Protein AF-A0A4R9I7Q3-F1 (afdb_monomer)

Mean predicted aligned error: 9.01 Å

Nearest PDB structures (foldseek):
  2rio-assembly1_B  TM=2.727E-01  e=1.816E+00  Saccharomyces cerevisiae
  1osd-assembly2_B  TM=4.216E-01  e=7.900E+00  Cupriavidus metallidurans
  7up7-assembly1_A  TM=3.747E-01  e=6.623E+00  Homo sapiens
  7up8-assembly1_A  TM=2.961E-01  e=4.388E+00  Homo sapiens
  3kn5-assembly2_B  TM=2.759E-01  e=5.888E+00  Homo sapiens

Secondary structure (DSSP, 8-state):
-EEE--SS-SSGGG-EEEE--TTTSHHHHHHHHTTPPP--EEEEHHHHHTT-GGGHHHHHHH-TTSPBSEEEEEEEEETTEEEEEEEGGGGGGBTTGGGGGGGSTTHHHHBPSPEE-TTSSEEEE-BPTTPPP-SEE-TT--EEEEPPEEETTEEE---HHHHHHHHHHHHHHHHHH-HHHHHHHHHH--SSHHHHHHHHHHHHHHHHHHHHHHHHHTS-----SS-TTEEE-TT---HHHHHHHHHHHHHHTT-

Sequence (255 aa):
MKLLKPERLNYIGDIIVKILNSETGAINIYTKLFECQNMAGDWSLIDFLKSIPELYEIFLECYKEKQSNLIPITITKKRDDIFETFPIEALARVQYSDQFPKNIINFQKSYLSPQQSMDKKRIILRPKLNSIDIGVYSYTGQKYLQVAYSKNNSLHQMPLPILFLSSLYALGFLTRYNPEIWSNFNRTDSTGEKLVFENFTDLCQRLIPNYALNKIHSTNHQFTNSRQGIRDFQHSLRELDVKELIKEYLEENRE

Foldseek 3Di:
DDWDDPPDPPDPQQIKDADADCPPGPLNVVCVLVVFDGPHGIDTLLNLLLQAPLCPVVNCVLCVPAAHQKFWWFWEDAQVFIKIKGFLVNLVRHPPSVCQCVQFPCSVQFWDDWDADPVNGMIITGGDVVGDDAFDADLLRTTIGGGFDQDPNDTGDDDNLSSLVSSVVSVVCCVPVVVVVVVVCVVDPPSSVVVSVVSSVVVCVPVNVQVVVCSVVVHRDRPDDDRDRYHYCHPVQDPVNVVVVVVVVVVVVPD

Organism: NCBI:txid2484964

Radius of gyration: 22.27 Å; Cα contacts (8 Å, |Δi|>4): 374; chains: 1; bounding box: 80×41×50 Å

Solvent-accessible surface area (backbone atoms only — not comparable to full-atom values): 14586 Å² total; per-residue (Å²): 115,46,82,44,79,60,100,71,73,92,46,82,44,64,35,27,44,30,36,77,47,68,75,79,30,71,69,37,48,50,25,59,76,67,77,33,70,84,70,60,43,81,39,36,41,45,66,32,52,38,62,38,65,89,40,47,67,61,46,52,68,45,38,67,91,57,62,31,28,53,37,65,37,41,37,37,36,42,78,91,47,65,36,35,32,31,55,50,70,48,37,81,40,28,73,61,47,96,49,43,66,79,39,22,83,63,35,76,68,20,31,48,84,75,38,71,41,95,86,65,54,30,39,38,38,39,63,39,90,92,37,66,89,78,63,50,66,29,87,57,51,35,38,24,42,53,49,35,47,81,51,97,95,40,78,43,65,80,52,68,70,56,32,54,51,51,40,50,49,52,51,52,46,37,54,71,76,36,44,71,60,46,54,48,44,77,74,65,69,82,61,54,58,67,60,52,49,52,54,49,55,58,47,46,73,59,50,51,60,49,54,53,49,21,63,76,68,75,41,86,82,73,93,62,95,64,70,47,44,63,49,78,42,61,77,64,70,48,76,64,56,50,50,50,52,53,47,53,53,56,60,70,72,68,121

InterPro domains:
  IPR026988 YaaC-like protein [PF14175] (29-216)

Structure (mmCIF, N/CA/C/O backbone):
data_AF-A0A4R9I7Q3-F1
#
_entry.id   AF-A0A4R9I7Q3-F1
#
loop_
_atom_site.group_PDB
_atom_site.id
_atom_site.type_symbol
_atom_site.label_atom_id
_atom_site.label_alt_id
_atom_site.label_comp_id
_atom_site.label_asym_id
_atom_site.label_entity_id
_atom_site.label_seq_id
_atom_site.pdbx_PDB_ins_code
_atom_site.Cartn_x
_atom_site.Cartn_y
_atom_site.Cartn_z
_atom_site.occupancy
_atom_site.B_iso_or_equiv
_atom_site.auth_seq_id
_atom_site.auth_comp_id
_atom_site.auth_asym_id
_atom_site.auth_atom_id
_atom_site.pdbx_PDB_model_num
ATOM 1 N N . MET A 1 1 ? 18.348 8.495 -10.471 1.00 62.88 1 MET A N 1
ATOM 2 C CA . MET A 1 1 ? 17.907 7.107 -10.215 1.00 62.88 1 MET A CA 1
ATOM 3 C C . MET A 1 1 ? 18.508 6.219 -11.297 1.00 62.88 1 MET A C 1
ATOM 5 O O . MET A 1 1 ? 18.773 6.741 -12.374 1.00 62.88 1 MET A O 1
ATOM 9 N N . LYS A 1 2 ? 18.778 4.940 -11.029 1.00 69.44 2 LYS A N 1
ATOM 10 C CA . LYS A 1 2 ? 19.203 3.959 -12.048 1.00 69.44 2 LYS A CA 1
ATOM 11 C C . LYS A 1 2 ? 18.254 2.764 -12.007 1.00 69.44 2 LYS A C 1
ATOM 13 O O . LYS A 1 2 ? 17.861 2.382 -10.909 1.00 69.44 2 LYS A O 1
ATOM 18 N N . LEU A 1 3 ? 17.899 2.199 -13.161 1.00 68.25 3 LEU A N 1
ATOM 19 C CA . LEU A 1 3 ? 17.223 0.904 -13.206 1.00 68.25 3 LEU A CA 1
ATOM 20 C C . LEU A 1 3 ? 18.255 -0.211 -13.344 1.00 68.25 3 LEU A C 1
ATOM 22 O O . LEU A 1 3 ? 19.160 -0.106 -14.171 1.00 68.25 3 LEU A O 1
ATOM 26 N N . LEU A 1 4 ? 18.124 -1.253 -12.530 1.00 72.56 4 LEU A N 1
ATOM 27 C CA . LEU A 1 4 ? 18.915 -2.472 -12.640 1.00 72.56 4 LEU A CA 1
ATOM 28 C C . LEU A 1 4 ? 17.975 -3.632 -12.960 1.00 72.56 4 LEU A C 1
ATOM 30 O O . LEU A 1 4 ? 16.909 -3.778 -12.356 1.00 72.56 4 LEU A O 1
ATOM 34 N N . LYS A 1 5 ? 18.381 -4.446 -13.931 1.00 69.44 5 LYS A N 1
ATOM 35 C CA . LYS A 1 5 ? 17.669 -5.658 -14.315 1.00 69.44 5 LYS A CA 1
ATOM 36 C C . LYS A 1 5 ? 18.226 -6.836 -13.501 1.00 69.44 5 LYS A C 1
ATOM 38 O O . LYS A 1 5 ? 19.436 -7.050 -13.566 1.00 69.44 5 LYS A O 1
ATOM 43 N N . PRO A 1 6 ? 17.401 -7.602 -12.767 1.00 65.75 6 PRO A N 1
ATOM 44 C CA . PRO A 1 6 ? 17.840 -8.872 -12.192 1.00 65.75 6 PRO A CA 1
ATOM 45 C C . PRO A 1 6 ? 18.164 -9.910 -13.285 1.00 65.75 6 PRO A C 1
ATOM 47 O O . PRO A 1 6 ? 17.646 -9.840 -14.401 1.00 65.75 6 PRO A O 1
ATOM 50 N N . GLU A 1 7 ? 19.013 -10.891 -12.963 1.00 54.53 7 GLU A N 1
ATOM 51 C CA . GLU A 1 7 ? 19.471 -11.931 -13.906 1.00 54.53 7 GLU A CA 1
ATOM 52 C C . GLU A 1 7 ? 18.325 -12.790 -14.469 1.00 54.53 7 GLU A C 1
ATOM 54 O O . GLU A 1 7 ? 18.384 -13.241 -15.613 1.00 54.53 7 GLU A O 1
ATOM 59 N N . ARG A 1 8 ? 17.246 -12.967 -13.695 1.00 61.56 8 ARG A N 1
ATOM 60 C CA . ARG A 1 8 ? 15.975 -13.555 -14.135 1.00 61.56 8 ARG A CA 1
ATOM 61 C C . ARG A 1 8 ? 14.834 -12.620 -13.770 1.00 61.56 8 ARG A C 1
ATOM 63 O O . ARG A 1 8 ? 14.771 -12.128 -12.648 1.00 61.56 8 ARG A O 1
ATOM 70 N N . LEU A 1 9 ? 13.950 -12.383 -14.731 1.00 72.81 9 LEU A N 1
ATOM 71 C CA . LEU A 1 9 ? 12.855 -11.431 -14.612 1.00 72.81 9 LEU A CA 1
ATOM 72 C C . LEU A 1 9 ? 11.546 -12.196 -14.805 1.00 72.81 9 LEU A C 1
ATOM 74 O O . LEU A 1 9 ? 11.140 -12.442 -15.936 1.00 72.81 9 LEU A O 1
ATOM 78 N N . ASN A 1 10 ? 10.954 -12.640 -13.695 1.00 79.25 10 ASN A N 1
ATOM 79 C CA . ASN A 1 10 ? 9.666 -13.340 -13.717 1.00 79.25 10 ASN A CA 1
ATOM 80 C C . ASN A 1 10 ? 8.515 -12.341 -13.866 1.00 79.25 10 ASN A C 1
ATOM 82 O O . ASN A 1 10 ? 7.552 -12.621 -14.568 1.00 79.25 10 ASN A O 1
ATOM 86 N N . TYR A 1 11 ? 8.663 -11.173 -13.239 1.00 88.56 11 TYR A N 1
ATOM 87 C CA . TYR A 1 11 ? 7.735 -10.058 -13.321 1.00 88.56 11 TYR A CA 1
ATOM 88 C C . TYR A 1 11 ? 8.473 -8.798 -13.774 1.00 88.56 11 TYR A C 1
ATOM 90 O O . TYR A 1 11 ? 9.595 -8.539 -13.326 1.00 88.56 11 TYR A O 1
ATOM 98 N N . ILE A 1 12 ? 7.854 -7.975 -14.621 1.00 90.44 12 ILE A N 1
ATOM 99 C CA . ILE A 1 12 ? 8.426 -6.673 -14.993 1.00 90.44 12 ILE A CA 1
ATOM 100 C C . ILE A 1 12 ? 8.526 -5.743 -13.779 1.00 90.44 12 ILE A C 1
ATOM 102 O O . ILE A 1 12 ? 9.455 -4.941 -13.671 1.00 90.44 12 ILE A O 1
ATOM 106 N N . GLY A 1 13 ? 7.637 -5.924 -12.804 1.00 90.31 13 GLY A N 1
ATOM 107 C CA . GLY A 1 13 ? 7.660 -5.242 -11.523 1.00 90.31 13 GLY A CA 1
ATOM 108 C C . GLY A 1 13 ? 8.872 -5.562 -10.631 1.00 90.31 13 GLY A C 1
ATOM 109 O O . GLY A 1 13 ? 9.147 -4.797 -9.705 1.00 90.31 13 GLY A O 1
ATOM 110 N N . ASP A 1 14 ? 9.641 -6.625 -10.910 1.00 90.94 14 ASP A N 1
ATOM 111 C CA . ASP A 1 14 ? 10.880 -6.949 -10.176 1.00 90.94 14 ASP A CA 1
ATOM 112 C C . ASP A 1 14 ? 12.067 -6.042 -10.575 1.00 90.94 14 ASP A C 1
ATOM 114 O O . ASP A 1 14 ? 13.158 -6.149 -10.010 1.00 90.94 14 ASP A O 1
ATOM 118 N N . ILE A 1 15 ? 11.889 -5.130 -11.539 1.00 90.81 15 ILE A N 1
ATOM 119 C CA . ILE A 1 15 ? 12.920 -4.155 -11.908 1.00 90.81 15 ILE A CA 1
ATOM 120 C C . ILE A 1 15 ? 13.321 -3.305 -10.699 1.00 90.81 15 ILE A C 1
ATOM 122 O O . ILE A 1 15 ? 12.480 -2.725 -10.009 1.00 90.81 15 ILE A O 1
ATOM 126 N N . ILE A 1 16 ? 14.634 -3.177 -10.498 1.00 90.06 16 ILE A N 1
ATOM 127 C CA . ILE A 1 16 ? 15.206 -2.461 -9.365 1.00 90.06 16 ILE A CA 1
ATOM 128 C C . ILE A 1 16 ? 15.377 -0.984 -9.709 1.00 90.06 16 ILE A C 1
ATOM 130 O O . ILE A 1 16 ? 16.126 -0.603 -10.599 1.00 90.06 16 ILE A O 1
ATOM 134 N N . VAL A 1 17 ? 14.722 -0.150 -8.927 1.00 87.06 17 VAL A N 1
ATOM 135 C CA . VAL A 1 17 ? 14.783 1.297 -8.822 1.00 87.06 17 VAL A CA 1
ATOM 136 C C . VAL A 1 17 ? 15.832 1.699 -7.781 1.00 87.06 17 VAL A C 1
ATOM 138 O O . VAL A 1 17 ? 15.596 1.672 -6.575 1.00 87.06 17 VAL A O 1
ATOM 141 N N . LYS A 1 18 ? 17.007 2.131 -8.246 1.00 87.56 18 LYS A N 1
ATOM 142 C CA . LYS A 1 18 ? 18.096 2.604 -7.384 1.00 87.56 18 LYS A CA 1
ATOM 143 C C . LYS A 1 18 ? 18.048 4.113 -7.166 1.00 87.56 18 LYS A C 1
ATOM 145 O O . LYS A 1 18 ? 18.339 4.903 -8.078 1.00 87.56 18 LYS A O 1
ATOM 150 N N . ILE A 1 19 ? 17.730 4.525 -5.942 1.00 83.81 19 ILE A N 1
ATOM 151 C CA . ILE A 1 19 ? 17.683 5.925 -5.503 1.00 83.81 19 ILE A CA 1
ATOM 152 C C . ILE A 1 19 ? 19.059 6.303 -4.933 1.00 83.81 19 ILE A C 1
ATOM 154 O O . ILE A 1 19 ? 19.432 5.874 -3.847 1.00 83.81 19 ILE A O 1
ATOM 158 N N . LEU A 1 20 ? 19.835 7.077 -5.703 1.00 78.31 20 LEU A N 1
ATOM 159 C CA . LEU A 1 20 ? 21.269 7.301 -5.455 1.00 78.31 20 LEU A CA 1
ATOM 160 C C . LEU A 1 20 ? 21.593 8.461 -4.504 1.00 78.31 20 LEU A C 1
ATOM 162 O O . LEU A 1 20 ? 22.501 8.332 -3.695 1.00 78.31 20 LEU A O 1
ATOM 166 N N . ASN A 1 21 ? 20.915 9.603 -4.639 1.00 73.75 21 ASN A N 1
ATOM 167 C CA . ASN A 1 21 ? 21.263 10.820 -3.903 1.00 73.75 21 ASN A CA 1
ATOM 168 C C . ASN A 1 21 ? 20.147 11.178 -2.921 1.00 73.75 21 ASN A C 1
ATOM 170 O O . ASN A 1 21 ? 19.064 11.573 -3.355 1.00 73.75 21 ASN A O 1
ATOM 174 N N . SER A 1 22 ? 20.435 11.051 -1.624 1.00 70.81 22 SER A N 1
ATOM 175 C CA . SER A 1 22 ? 19.550 11.341 -0.487 1.00 70.81 22 SER A CA 1
ATOM 176 C C . SER A 1 22 ? 19.137 12.807 -0.342 1.00 70.81 22 SER A C 1
ATOM 178 O O . SER A 1 22 ? 18.157 13.100 0.337 1.00 70.81 22 SER A O 1
ATOM 180 N N . GLU A 1 23 ? 19.859 13.732 -0.968 1.00 68.56 23 GLU A N 1
ATOM 181 C CA . GLU A 1 23 ? 19.701 15.168 -0.741 1.00 68.56 23 GLU A CA 1
ATOM 182 C C . GLU A 1 23 ? 19.046 15.895 -1.912 1.00 68.56 23 GLU A C 1
ATOM 184 O O . GLU A 1 23 ? 18.141 16.701 -1.678 1.00 68.56 23 GLU A O 1
ATOM 189 N N . THR A 1 24 ? 19.475 15.590 -3.144 1.00 71.94 24 THR A N 1
ATOM 190 C CA . THR A 1 24 ? 19.090 16.318 -4.370 1.00 71.94 24 THR A CA 1
ATOM 191 C C . THR A 1 24 ? 18.365 15.459 -5.407 1.00 71.94 24 THR A C 1
ATOM 193 O O . THR A 1 24 ? 17.917 15.967 -6.433 1.00 71.94 24 THR A O 1
ATOM 196 N N . GLY A 1 25 ? 18.225 14.149 -5.175 1.00 73.88 25 GLY A N 1
ATOM 197 C CA . GLY A 1 25 ? 17.461 13.286 -6.075 1.00 73.88 25 GLY A CA 1
ATOM 198 C C . GLY A 1 25 ? 15.985 13.694 -6.115 1.00 73.88 25 GLY A C 1
ATOM 199 O O . GLY A 1 25 ? 15.395 13.918 -5.065 1.00 73.88 25 GLY A O 1
ATOM 200 N N . ALA A 1 26 ? 15.372 13.727 -7.305 1.00 75.25 26 ALA A N 1
ATOM 201 C CA . ALA A 1 26 ? 13.982 14.172 -7.487 1.00 75.25 26 ALA A CA 1
ATOM 202 C C . ALA A 1 26 ? 12.990 13.496 -6.520 1.00 75.25 26 ALA A C 1
ATOM 204 O O . ALA A 1 26 ? 12.214 14.182 -5.865 1.00 75.25 26 ALA A O 1
ATOM 205 N N . ILE A 1 27 ? 13.070 12.169 -6.349 1.00 80.88 27 ILE A N 1
ATOM 206 C CA . ILE A 1 27 ? 12.224 11.437 -5.389 1.00 80.88 27 ILE A CA 1
ATOM 207 C C . ILE A 1 27 ? 12.462 11.928 -3.954 1.00 80.88 27 ILE A C 1
ATOM 209 O O . ILE A 1 27 ? 11.502 12.151 -3.229 1.00 80.88 27 ILE A O 1
ATOM 213 N N . ASN A 1 28 ? 13.712 12.181 -3.559 1.00 80.38 28 ASN A N 1
ATOM 214 C CA . ASN A 1 28 ? 14.038 12.640 -2.206 1.00 80.38 28 ASN A CA 1
ATOM 215 C C . ASN A 1 28 ? 13.653 14.108 -1.942 1.00 80.38 28 ASN A C 1
ATOM 217 O O . ASN A 1 28 ? 13.435 14.498 -0.797 1.00 80.38 28 ASN A O 1
ATOM 221 N N . ILE A 1 29 ? 13.513 14.931 -2.986 1.00 82.12 29 ILE A N 1
ATOM 222 C CA . ILE A 1 29 ? 12.881 16.252 -2.856 1.00 82.12 29 ILE A CA 1
ATOM 223 C C . ILE A 1 29 ? 11.410 16.071 -2.461 1.00 82.12 29 ILE A C 1
ATOM 225 O O . ILE A 1 29 ? 10.937 16.711 -1.522 1.00 82.12 29 ILE A O 1
ATOM 229 N N . TYR A 1 30 ? 10.703 15.145 -3.117 1.00 82.88 30 TYR A N 1
ATOM 230 C CA . TYR A 1 30 ? 9.321 14.837 -2.759 1.00 82.88 30 TYR A CA 1
ATOM 231 C C . TYR A 1 30 ? 9.206 14.168 -1.387 1.00 82.88 30 TYR A C 1
ATOM 233 O O . TYR A 1 30 ? 8.280 14.501 -0.652 1.00 82.88 30 TYR A O 1
ATOM 241 N N . THR A 1 31 ? 10.136 13.292 -0.982 1.00 83.56 31 THR A N 1
ATOM 242 C CA . THR A 1 31 ? 10.078 12.702 0.368 1.00 83.56 31 THR A CA 1
ATOM 243 C C . THR A 1 31 ? 10.138 13.781 1.443 1.00 83.56 31 THR A C 1
ATOM 245 O O . THR A 1 31 ? 9.359 13.717 2.385 1.00 83.56 31 THR A O 1
ATOM 248 N N . LYS A 1 32 ? 10.968 14.822 1.274 1.00 83.25 32 LYS A N 1
ATOM 249 C CA . LYS A 1 32 ? 10.997 15.980 2.185 1.00 83.25 32 LYS A CA 1
ATOM 250 C C . LYS A 1 32 ? 9.661 16.733 2.203 1.00 83.25 32 LYS A C 1
ATOM 252 O O . LYS A 1 32 ? 9.158 17.040 3.277 1.00 83.25 32 LYS A O 1
ATOM 257 N N . LEU A 1 33 ? 9.062 16.988 1.036 1.00 83.31 33 LEU A N 1
ATOM 258 C CA . LEU A 1 33 ? 7.774 17.692 0.915 1.00 83.31 33 LEU A CA 1
ATOM 259 C C . LEU A 1 33 ? 6.612 16.955 1.609 1.00 83.31 33 LEU A C 1
ATOM 261 O O . LEU A 1 33 ? 5.700 17.587 2.152 1.00 83.31 33 LEU A O 1
ATOM 265 N N . PHE A 1 34 ? 6.640 15.624 1.568 1.00 82.19 34 PHE A N 1
ATOM 266 C CA . PHE A 1 34 ? 5.628 14.749 2.159 1.00 82.19 34 PHE A CA 1
ATOM 267 C C . PHE A 1 34 ? 6.048 14.159 3.513 1.00 82.19 34 PHE A C 1
ATOM 269 O O . PHE A 1 34 ? 5.443 13.183 3.947 1.00 82.19 34 PHE A O 1
ATOM 276 N N . GLU A 1 35 ? 7.067 14.731 4.169 1.00 81.81 35 GLU A N 1
ATOM 277 C CA . GLU A 1 35 ? 7.537 14.327 5.509 1.00 81.81 35 GLU A CA 1
ATOM 278 C C . GLU A 1 35 ? 7.857 12.822 5.621 1.00 81.81 35 GLU A C 1
ATOM 280 O O . GLU A 1 35 ? 7.727 12.185 6.666 1.00 81.81 35 GLU A O 1
ATOM 285 N N . CYS A 1 36 ? 8.301 12.238 4.511 1.00 81.56 36 CYS A N 1
ATOM 286 C CA . CYS A 1 36 ? 8.716 10.853 4.406 1.00 81.56 36 CYS A CA 1
ATOM 287 C C . CYS A 1 36 ? 10.204 10.717 4.740 1.00 81.56 36 CYS A C 1
ATOM 289 O O . CYS A 1 36 ? 11.034 11.554 4.375 1.00 81.56 36 CYS A O 1
ATOM 291 N N . GLN A 1 37 ? 10.553 9.603 5.383 1.00 82.06 37 GLN A N 1
ATOM 292 C CA . GLN A 1 37 ? 11.944 9.224 5.610 1.00 82.06 37 GLN A CA 1
ATOM 293 C C . GLN A 1 37 ? 12.706 9.093 4.280 1.00 82.06 37 GLN A C 1
ATOM 295 O O . GLN A 1 37 ? 12.123 8.841 3.224 1.00 82.06 37 GLN A O 1
ATOM 300 N N . ASN A 1 38 ? 14.029 9.244 4.345 1.00 81.06 38 ASN A N 1
ATOM 301 C CA . ASN A 1 38 ? 14.919 9.084 3.198 1.00 81.06 38 ASN A CA 1
ATOM 302 C C . ASN A 1 38 ? 14.775 7.682 2.581 1.00 81.06 38 ASN A C 1
ATOM 304 O O . ASN A 1 38 ? 14.861 6.675 3.282 1.00 81.06 38 ASN A O 1
ATOM 308 N N . MET A 1 39 ? 14.591 7.635 1.261 1.00 82.00 39 MET A N 1
ATOM 309 C CA . MET A 1 39 ? 14.385 6.405 0.497 1.00 82.00 39 MET A CA 1
ATOM 310 C C . MET A 1 39 ? 15.616 5.978 -0.307 1.00 82.00 39 MET A C 1
ATOM 312 O O . MET A 1 39 ? 15.496 5.186 -1.238 1.00 82.00 39 MET A O 1
ATOM 316 N N . ALA A 1 40 ? 16.810 6.481 0.003 1.00 83.94 40 ALA A N 1
ATOM 317 C CA . ALA A 1 40 ? 18.033 6.045 -0.665 1.00 83.94 40 ALA A CA 1
ATOM 318 C C . ALA A 1 40 ? 18.210 4.511 -0.624 1.00 83.94 40 ALA A C 1
ATOM 320 O O . ALA A 1 40 ? 17.896 3.846 0.365 1.00 83.94 40 ALA A O 1
ATOM 321 N N . GLY A 1 41 ? 18.722 3.951 -1.722 1.00 86.06 41 GLY A N 1
ATOM 322 C CA . GLY A 1 41 ? 18.943 2.515 -1.895 1.00 86.06 41 GLY A CA 1
ATOM 323 C C . GLY A 1 41 ? 18.078 1.880 -2.983 1.00 86.06 41 GLY A C 1
ATOM 324 O O . GLY A 1 41 ? 17.502 2.567 -3.829 1.00 86.06 41 GLY A O 1
ATOM 325 N N . ASP A 1 42 ? 18.020 0.550 -2.951 1.00 89.31 42 ASP A N 1
ATOM 326 C CA . ASP A 1 42 ? 17.486 -0.271 -4.041 1.00 89.31 42 ASP A CA 1
ATOM 327 C C . ASP A 1 42 ? 16.053 -0.715 -3.722 1.00 89.31 42 ASP A C 1
ATOM 329 O O . ASP A 1 42 ? 15.823 -1.367 -2.706 1.00 89.31 42 ASP A O 1
ATOM 333 N N . TRP A 1 43 ? 15.085 -0.319 -4.537 1.00 90.00 43 TRP A N 1
ATOM 334 C CA . TRP A 1 43 ? 13.664 -0.667 -4.401 1.00 90.00 43 TRP A CA 1
ATOM 335 C C . TRP A 1 43 ? 13.201 -1.396 -5.651 1.00 90.00 43 TRP A C 1
ATOM 337 O O . TRP A 1 43 ? 13.785 -1.176 -6.697 1.00 90.00 43 TRP A O 1
ATOM 347 N N . SER A 1 44 ? 12.165 -2.220 -5.596 1.00 92.38 44 SER A N 1
ATOM 348 C CA . SER A 1 44 ? 11.512 -2.727 -6.811 1.00 92.38 44 SER A CA 1
ATOM 349 C C . SER A 1 44 ? 10.281 -1.892 -7.174 1.00 92.38 44 SER A C 1
ATOM 351 O O . SER A 1 44 ? 9.745 -1.167 -6.336 1.00 92.38 44 SER A O 1
ATOM 353 N N . LEU A 1 45 ? 9.796 -1.995 -8.414 1.00 93.69 45 LEU A N 1
ATOM 354 C CA . LEU A 1 45 ? 8.498 -1.412 -8.771 1.00 93.69 45 LEU A CA 1
ATOM 355 C C . LEU A 1 45 ? 7.360 -2.082 -7.975 1.00 93.69 45 LEU A C 1
ATOM 357 O O . LEU A 1 45 ? 6.478 -1.390 -7.470 1.00 93.69 45 LEU A O 1
ATOM 361 N N . ILE A 1 46 ? 7.433 -3.401 -7.762 1.00 94.31 46 ILE A N 1
ATOM 362 C CA . ILE A 1 46 ? 6.519 -4.138 -6.873 1.00 94.31 46 ILE A CA 1
ATOM 363 C C . ILE A 1 46 ? 6.514 -3.552 -5.464 1.00 94.31 46 ILE A C 1
ATOM 365 O O . ILE A 1 46 ? 5.445 -3.461 -4.858 1.00 94.31 46 ILE A O 1
ATOM 369 N N . ASP A 1 47 ? 7.670 -3.123 -4.944 1.00 93.25 47 ASP A N 1
ATOM 370 C CA . ASP A 1 47 ? 7.716 -2.523 -3.615 1.00 93.25 47 ASP A CA 1
ATOM 371 C C . ASP A 1 47 ? 6.813 -1.305 -3.516 1.00 93.25 47 ASP A C 1
ATOM 373 O O . ASP A 1 47 ? 6.188 -1.124 -2.480 1.00 93.25 47 ASP A O 1
ATOM 377 N N . PHE A 1 48 ? 6.683 -0.506 -4.571 1.00 94.25 48 PHE A N 1
ATOM 378 C CA . PHE A 1 48 ? 5.791 0.645 -4.553 1.00 94.25 48 PHE A CA 1
ATOM 379 C C . PHE A 1 48 ? 4.324 0.243 -4.740 1.00 94.25 48 PHE A C 1
ATOM 381 O O . PHE A 1 48 ? 3.458 0.697 -3.992 1.00 94.25 48 PHE A O 1
ATOM 388 N N . LEU A 1 49 ? 4.039 -0.652 -5.687 1.00 95.75 49 LEU A N 1
ATOM 389 C CA . LEU A 1 49 ? 2.667 -1.030 -6.041 1.00 95.75 49 LEU A CA 1
ATOM 390 C C . LEU A 1 49 ? 1.949 -1.791 -4.921 1.00 95.75 49 LEU A C 1
ATOM 392 O O . LEU A 1 49 ? 0.764 -1.559 -4.690 1.00 95.75 49 LEU A O 1
ATOM 396 N N . LYS A 1 50 ? 2.667 -2.630 -4.161 1.00 94.81 50 LYS A N 1
ATOM 397 C CA . LYS A 1 50 ? 2.092 -3.464 -3.086 1.00 94.81 50 LYS A CA 1
ATOM 398 C C . LYS A 1 50 ? 1.527 -2.686 -1.888 1.00 94.81 50 LYS A C 1
ATOM 400 O O . LYS A 1 50 ? 0.940 -3.295 -0.992 1.00 94.81 50 LYS A O 1
ATOM 405 N N . SER A 1 51 ? 1.738 -1.368 -1.860 1.00 95.06 51 SER A N 1
ATOM 406 C CA . SER A 1 51 ? 1.272 -0.435 -0.827 1.00 95.06 51 SER A CA 1
ATOM 407 C C . SER A 1 51 ? 0.199 0.546 -1.314 1.00 95.06 51 SER A C 1
ATOM 409 O O . SER A 1 51 ? -0.171 1.446 -0.561 1.00 95.06 51 SER A O 1
ATOM 411 N N . ILE A 1 52 ? -0.298 0.412 -2.548 1.00 96.06 52 ILE A N 1
ATOM 412 C CA . ILE A 1 52 ? -1.337 1.292 -3.099 1.00 96.06 52 ILE A CA 1
ATOM 413 C C . ILE A 1 52 ? -2.719 0.648 -2.882 1.00 96.06 52 ILE A C 1
ATOM 415 O O . ILE A 1 52 ? -2.978 -0.408 -3.461 1.00 96.06 52 ILE A O 1
ATOM 419 N N . PRO A 1 53 ? -3.616 1.255 -2.075 1.00 94.88 53 PRO A N 1
ATOM 420 C CA . PRO A 1 53 ? -4.942 0.709 -1.768 1.00 94.88 53 PRO A CA 1
ATOM 421 C C . PRO A 1 53 ? -5.766 0.341 -2.996 1.00 94.88 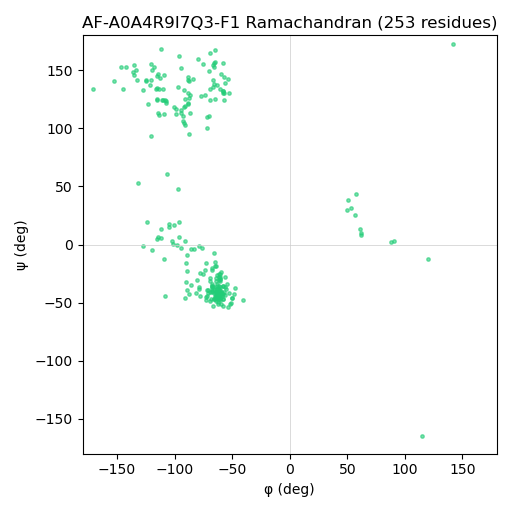53 PRO A C 1
ATOM 423 O O . PRO A 1 53 ? -6.387 -0.715 -3.043 1.00 94.88 53 PRO A O 1
ATOM 426 N N . GLU A 1 54 ? -5.737 1.193 -4.012 1.00 94.06 54 GLU A N 1
ATOM 427 C CA . GLU A 1 54 ? -6.509 1.027 -5.237 1.00 94.06 54 GLU A CA 1
ATOM 428 C C . GLU A 1 54 ? -6.057 -0.158 -6.088 1.00 94.06 54 GLU A C 1
ATOM 430 O O . GLU A 1 54 ? -6.825 -0.648 -6.911 1.00 94.06 54 GLU A O 1
ATOM 435 N N . LEU A 1 55 ? -4.828 -0.631 -5.882 1.00 95.50 55 LEU A N 1
ATOM 436 C CA . LEU A 1 55 ? -4.293 -1.798 -6.569 1.00 95.50 55 LEU A CA 1
ATOM 437 C C . LEU A 1 55 ? -4.404 -3.072 -5.734 1.00 95.50 55 LEU A C 1
ATOM 439 O O . LEU A 1 55 ? -3.983 -4.116 -6.208 1.00 95.50 55 LEU A O 1
ATOM 443 N N . TYR A 1 56 ? -4.941 -3.019 -4.512 1.00 94.56 56 TYR A N 1
ATOM 444 C CA . TYR A 1 56 ? -4.851 -4.126 -3.558 1.00 94.56 56 TYR A CA 1
ATOM 445 C C . TYR A 1 56 ? -5.344 -5.470 -4.121 1.00 94.56 56 TYR A C 1
ATOM 447 O O . TYR A 1 56 ? -4.594 -6.444 -4.113 1.00 94.56 56 TYR A O 1
ATOM 455 N N . GLU A 1 57 ? -6.572 -5.515 -4.644 1.00 92.44 57 GLU A N 1
ATOM 456 C CA . GLU A 1 57 ? -7.173 -6.758 -5.148 1.00 92.44 57 GLU A CA 1
ATOM 457 C C . GLU A 1 57 ? -6.426 -7.275 -6.385 1.00 92.44 57 GLU A C 1
ATOM 459 O O . GLU A 1 57 ? -5.926 -8.400 -6.391 1.00 92.44 57 GLU A O 1
ATOM 464 N N . ILE A 1 58 ? -6.245 -6.419 -7.397 1.00 94.19 58 ILE A N 1
ATOM 465 C CA . ILE A 1 58 ? -5.561 -6.804 -8.638 1.00 94.19 58 ILE A CA 1
ATOM 466 C C . ILE A 1 58 ? -4.096 -7.195 -8.396 1.00 94.19 58 ILE A C 1
ATOM 468 O O . ILE A 1 58 ? -3.573 -8.107 -9.035 1.00 94.19 58 ILE A O 1
ATOM 472 N N . PHE A 1 59 ? -3.430 -6.555 -7.434 1.00 94.81 59 PHE A N 1
ATOM 473 C CA . PHE A 1 59 ? -2.077 -6.912 -7.029 1.00 94.81 59 PHE A CA 1
ATOM 474 C C . PHE A 1 59 ? -2.036 -8.336 -6.468 1.00 94.81 59 PHE A C 1
ATOM 476 O O . PHE A 1 59 ? -1.163 -9.112 -6.849 1.00 94.81 59 PHE A O 1
ATOM 483 N N . LEU A 1 60 ? -2.972 -8.709 -5.591 1.00 92.94 60 LEU A N 1
ATOM 484 C CA . LEU A 1 60 ? -3.014 -10.052 -5.003 1.00 92.94 60 LEU A CA 1
ATOM 485 C C . LEU A 1 60 ? -3.398 -11.144 -6.008 1.00 92.94 60 LEU A C 1
ATOM 487 O O . LEU A 1 60 ? -2.989 -12.299 -5.837 1.00 92.94 60 LEU A O 1
ATOM 491 N N . GLU A 1 61 ? -4.178 -10.797 -7.031 1.00 92.19 61 GLU A N 1
ATOM 492 C CA . GLU A 1 61 ? -4.523 -11.694 -8.136 1.00 92.19 61 GLU A CA 1
ATOM 493 C C . GLU A 1 61 ? -3.338 -11.930 -9.078 1.00 92.19 61 GLU A C 1
ATOM 495 O O . GLU A 1 61 ? -3.061 -13.080 -9.432 1.00 92.19 61 GLU A O 1
ATOM 500 N N . CYS A 1 62 ? -2.629 -10.858 -9.442 1.00 92.56 62 CYS A N 1
ATOM 501 C CA . CYS A 1 62 ? -1.481 -10.883 -10.347 1.00 92.56 62 CYS A CA 1
ATOM 502 C C . CYS A 1 62 ? -0.240 -11.496 -9.679 1.00 92.56 62 CYS A C 1
ATOM 504 O O . CYS A 1 62 ? 0.418 -12.375 -10.231 1.00 92.56 62 CYS A O 1
ATOM 506 N N . TYR A 1 63 ? 0.076 -11.066 -8.459 1.00 91.38 63 TYR A N 1
ATOM 507 C CA . TYR A 1 63 ? 1.292 -11.441 -7.746 1.00 91.38 63 TYR A CA 1
ATOM 508 C C . TYR A 1 63 ? 0.995 -12.431 -6.618 1.00 91.38 63 TYR A C 1
ATOM 510 O O . TYR A 1 63 ? 1.264 -12.166 -5.447 1.00 91.38 63 TYR A O 1
ATOM 518 N N . LYS A 1 64 ? 0.449 -13.603 -6.963 1.00 87.06 64 LYS A N 1
ATOM 519 C CA . LYS A 1 64 ? -0.052 -14.588 -5.982 1.00 87.06 64 LYS A CA 1
ATOM 520 C C . LYS A 1 64 ? 0.976 -15.007 -4.929 1.00 87.06 64 LYS A C 1
ATOM 522 O O . LYS A 1 64 ? 0.594 -15.254 -3.787 1.00 87.06 64 LYS A O 1
ATOM 527 N N . GLU A 1 65 ? 2.246 -15.077 -5.317 1.00 86.50 65 GLU A N 1
ATOM 528 C CA . GLU A 1 65 ? 3.370 -15.478 -4.460 1.00 86.50 65 GLU A CA 1
ATOM 529 C C . GLU A 1 65 ? 4.020 -14.307 -3.706 1.00 86.50 65 GLU A C 1
ATOM 531 O O . GLU A 1 65 ? 4.875 -14.522 -2.847 1.00 86.50 65 GLU A O 1
ATOM 536 N N . LYS A 1 66 ? 3.654 -13.058 -4.020 1.00 88.81 66 LYS A N 1
ATOM 537 C CA . LYS A 1 66 ? 4.212 -11.871 -3.364 1.00 88.81 66 LYS A CA 1
ATOM 538 C C . LYS A 1 66 ? 3.303 -11.434 -2.214 1.00 88.81 66 LYS A C 1
ATOM 540 O O . LYS A 1 66 ? 2.090 -11.633 -2.220 1.00 88.81 66 LYS A O 1
ATOM 545 N N . GLN A 1 67 ? 3.916 -10.807 -1.217 1.00 91.56 67 GLN A N 1
ATOM 546 C CA . GLN A 1 67 ? 3.208 -10.225 -0.081 1.00 91.56 67 GLN A CA 1
ATOM 547 C C . GLN A 1 67 ? 2.792 -8.784 -0.391 1.00 91.56 67 GLN A C 1
ATOM 549 O O . GLN A 1 67 ? 3.545 -8.025 -1.004 1.00 91.56 67 GLN A O 1
ATOM 554 N N . SER A 1 68 ? 1.601 -8.412 0.065 1.00 93.31 68 SER A N 1
ATOM 555 C CA . SER A 1 68 ? 1.136 -7.033 0.143 1.00 93.31 68 SER A CA 1
ATOM 556 C C . SER A 1 68 ? 1.713 -6.342 1.382 1.00 93.31 68 SER A C 1
ATOM 558 O O . SER A 1 68 ? 2.108 -6.985 2.356 1.00 93.31 68 SER A O 1
ATOM 560 N N . ASN A 1 69 ? 1.718 -5.012 1.367 1.00 94.25 69 ASN A N 1
ATOM 561 C CA . ASN A 1 69 ? 1.985 -4.194 2.547 1.00 94.25 69 ASN A CA 1
ATOM 562 C C . ASN A 1 69 ? 0.704 -3.567 3.110 1.00 94.25 69 ASN A C 1
ATOM 564 O O . ASN A 1 69 ? 0.781 -2.642 3.912 1.00 94.25 69 ASN A O 1
ATOM 568 N N . LEU A 1 70 ? -0.472 -4.052 2.710 1.00 95.38 70 LEU A N 1
ATOM 569 C CA . LEU A 1 70 ? -1.758 -3.520 3.141 1.00 95.38 70 LEU A CA 1
ATOM 570 C C . LEU A 1 70 ? -2.608 -4.583 3.833 1.00 95.38 70 LEU A C 1
ATOM 572 O O . LEU A 1 70 ? -2.737 -5.711 3.362 1.00 95.38 70 LEU A O 1
ATOM 576 N N . ILE A 1 71 ? -3.242 -4.178 4.931 1.00 95.88 71 ILE A N 1
ATOM 577 C CA . ILE A 1 71 ? -4.268 -4.952 5.631 1.00 95.88 71 ILE A CA 1
ATOM 578 C C . ILE A 1 71 ? -5.591 -4.183 5.506 1.00 95.88 71 ILE A C 1
ATOM 580 O O . ILE A 1 71 ? -5.681 -3.085 6.061 1.00 95.88 71 ILE A O 1
ATOM 584 N N . PRO A 1 72 ? -6.609 -4.700 4.794 1.00 95.19 72 PRO A N 1
ATOM 585 C CA . PRO A 1 72 ? -7.899 -4.028 4.644 1.00 95.19 72 PRO A CA 1
ATOM 586 C C . PRO A 1 72 ? -8.670 -4.015 5.965 1.00 95.19 72 PRO A C 1
ATOM 588 O O . PRO A 1 72 ? -8.794 -5.044 6.627 1.00 95.19 72 PRO A O 1
ATOM 591 N N . ILE A 1 73 ? -9.222 -2.860 6.336 1.00 95.69 73 ILE A N 1
ATOM 592 C CA . ILE A 1 73 ? -9.898 -2.653 7.619 1.00 95.69 73 ILE A CA 1
ATOM 593 C C . ILE A 1 73 ? -11.382 -2.350 7.436 1.00 95.69 73 ILE A C 1
ATOM 595 O O . ILE A 1 73 ? -11.766 -1.372 6.805 1.00 95.69 73 ILE A O 1
ATOM 599 N N . THR A 1 74 ? -12.238 -3.130 8.083 1.00 93.50 74 THR A N 1
ATOM 600 C CA . THR A 1 74 ? -13.654 -2.793 8.255 1.00 93.50 74 THR A CA 1
ATOM 601 C C . THR A 1 74 ? -13.849 -2.025 9.556 1.00 93.50 74 THR A C 1
ATOM 603 O O . THR A 1 74 ? -13.602 -2.560 10.639 1.00 93.50 74 THR A O 1
ATOM 606 N N . ILE A 1 75 ? -14.343 -0.794 9.460 1.00 91.44 75 ILE A N 1
ATOM 607 C CA . ILE A 1 75 ? -14.693 0.041 10.610 1.00 91.44 75 ILE A CA 1
ATOM 608 C C . ILE A 1 75 ? -16.136 -0.286 11.001 1.00 91.44 75 ILE A C 1
ATOM 610 O O . ILE A 1 75 ? -17.046 -0.220 10.178 1.00 91.44 75 ILE A O 1
ATOM 614 N N . THR A 1 76 ? -16.368 -0.631 12.261 1.00 89.00 76 THR A N 1
ATOM 615 C CA . THR A 1 76 ? -17.706 -0.884 12.797 1.00 89.00 76 THR A CA 1
ATOM 616 C C . THR A 1 76 ? -18.035 0.160 13.849 1.00 89.00 76 THR A C 1
ATOM 618 O O . THR A 1 76 ? -17.298 0.317 14.821 1.00 89.00 76 THR A O 1
ATOM 621 N N . LYS A 1 77 ? -19.157 0.858 13.663 1.00 86.06 77 LYS A N 1
ATOM 622 C CA . LYS A 1 77 ? -19.681 1.828 14.626 1.00 86.06 77 LYS A CA 1
ATOM 623 C C . LYS A 1 77 ? -20.917 1.254 15.302 1.00 86.06 77 LYS A C 1
ATOM 625 O O . LYS A 1 77 ? -21.871 0.864 14.634 1.00 86.06 77 LYS A O 1
ATOM 630 N N . LYS A 1 78 ? -20.893 1.189 16.626 1.00 83.56 78 LYS A N 1
ATOM 631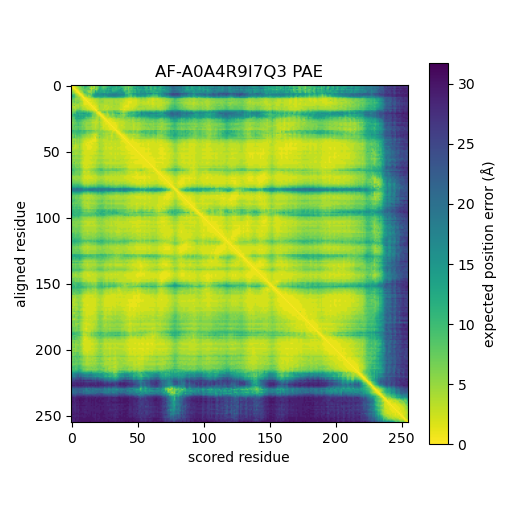 C CA . LYS A 1 78 ? -22.043 0.914 17.493 1.00 83.56 78 LYS A CA 1
ATOM 632 C C . LYS A 1 78 ? -22.373 2.186 18.280 1.00 83.56 78 LYS A C 1
ATOM 634 O O . LYS A 1 78 ? -21.585 3.129 18.264 1.00 83.56 78 LYS A O 1
ATOM 639 N N . ARG A 1 79 ? -23.535 2.222 18.949 1.00 74.38 79 ARG A N 1
ATOM 640 C CA . ARG A 1 79 ? -23.995 3.399 19.720 1.00 74.38 79 ARG A CA 1
ATOM 641 C C . ARG A 1 79 ? -22.911 3.953 20.658 1.00 74.38 79 ARG A C 1
ATOM 643 O O . ARG A 1 79 ? -22.670 5.152 20.624 1.00 74.38 79 ARG A O 1
ATOM 650 N N . ASP A 1 80 ? -22.186 3.073 21.352 1.00 78.44 80 ASP A N 1
ATOM 651 C CA . ASP A 1 80 ? -21.199 3.466 22.374 1.00 78.44 80 ASP A CA 1
ATOM 652 C C . ASP A 1 80 ? -19.744 3.105 22.028 1.00 78.44 80 ASP A C 1
ATOM 654 O O . ASP A 1 80 ? -18.855 3.245 22.864 1.00 78.44 80 ASP A O 1
ATOM 658 N N . ASP A 1 81 ? -19.476 2.570 20.832 1.00 80.69 81 ASP A N 1
ATOM 659 C CA . ASP A 1 81 ? -18.173 1.963 20.535 1.00 80.69 81 ASP A CA 1
ATOM 660 C C . ASP A 1 81 ? -17.824 2.037 19.046 1.00 80.69 81 ASP A C 1
ATOM 662 O O . ASP A 1 81 ? -18.669 1.808 18.176 1.00 80.69 81 ASP A O 1
ATOM 666 N N . ILE A 1 82 ? -16.556 2.310 18.749 1.00 86.44 82 ILE A N 1
ATOM 667 C CA . ILE A 1 82 ? -15.996 2.244 17.400 1.00 86.44 82 ILE A CA 1
ATOM 668 C C . ILE A 1 82 ? -14.822 1.282 17.456 1.00 86.44 82 ILE A C 1
ATOM 670 O O . ILE A 1 82 ? -13.853 1.505 18.178 1.00 86.44 82 ILE A O 1
ATOM 674 N N . PHE A 1 83 ? -14.895 0.223 16.662 1.00 90.81 83 PHE A N 1
ATOM 675 C CA . PHE A 1 83 ? -13.806 -0.733 16.549 1.00 90.81 83 PHE A CA 1
ATOM 676 C C . PHE A 1 83 ? -13.554 -1.098 15.095 1.00 90.81 83 PHE A C 1
ATOM 678 O O . PHE A 1 83 ? -14.423 -1.021 14.226 1.00 90.81 83 PHE A O 1
ATOM 685 N N . GLU A 1 84 ? -12.327 -1.504 14.840 1.00 95.00 84 GLU A N 1
ATOM 686 C CA . GLU A 1 84 ? -11.824 -1.871 13.532 1.00 95.00 84 GLU A CA 1
ATOM 687 C C . GLU A 1 84 ? -11.613 -3.378 13.482 1.00 95.00 84 GLU A C 1
ATOM 689 O O . GLU A 1 84 ? -11.289 -4.008 14.487 1.00 95.00 84 GLU A O 1
ATOM 694 N N . THR A 1 85 ? -11.836 -3.989 12.325 1.00 95.19 85 THR A N 1
ATOM 695 C CA . THR A 1 85 ? -11.667 -5.435 12.159 1.00 95.19 85 THR A CA 1
ATOM 696 C C . THR A 1 85 ? -11.074 -5.778 10.811 1.00 95.19 85 THR A C 1
ATOM 698 O O . THR A 1 85 ? -11.289 -5.060 9.837 1.00 95.19 85 THR A O 1
ATOM 701 N N . PHE A 1 86 ? -10.378 -6.905 10.737 1.00 95.25 86 PHE A N 1
ATOM 702 C CA . PHE A 1 86 ? -9.932 -7.481 9.472 1.00 95.25 86 PHE A CA 1
ATOM 703 C C . PHE A 1 86 ? -9.934 -9.016 9.539 1.00 95.25 86 PHE A C 1
ATOM 705 O O . PHE A 1 86 ? -9.832 -9.578 10.637 1.00 95.25 86 PHE A O 1
ATOM 712 N N . PRO A 1 87 ? -10.108 -9.707 8.397 1.00 93.38 87 PRO A N 1
ATOM 713 C CA . PRO A 1 87 ? -10.051 -11.167 8.331 1.00 93.38 87 PRO A CA 1
ATOM 714 C C . PRO A 1 87 ? -8.641 -11.669 8.657 1.00 93.38 87 PRO A C 1
ATOM 716 O O . PRO A 1 87 ? -7.659 -11.090 8.195 1.00 93.38 87 PRO A O 1
ATOM 719 N N . ILE A 1 88 ? -8.519 -12.740 9.443 1.00 92.06 88 ILE A N 1
ATOM 720 C CA . ILE A 1 88 ? -7.206 -13.266 9.857 1.00 92.06 88 ILE A CA 1
ATOM 721 C C . ILE A 1 88 ? -6.367 -13.722 8.654 1.00 92.06 88 ILE A C 1
ATOM 723 O O . ILE A 1 88 ? -5.143 -13.617 8.668 1.00 92.06 88 ILE A O 1
ATOM 727 N N . GLU A 1 89 ? -7.029 -14.137 7.575 1.00 90.88 89 GLU A N 1
ATOM 728 C CA . GLU A 1 89 ? -6.430 -14.539 6.305 1.00 90.88 89 GLU A CA 1
ATOM 729 C C . GLU A 1 89 ? -5.652 -13.393 5.639 1.00 90.88 89 GLU A C 1
ATOM 731 O O . GLU A 1 89 ? -4.690 -13.645 4.914 1.00 90.88 89 GLU A O 1
ATOM 736 N N . ALA A 1 90 ? -5.993 -12.130 5.932 1.00 91.25 90 ALA A N 1
ATOM 737 C CA . ALA A 1 90 ? -5.225 -10.981 5.454 1.00 91.25 90 ALA A CA 1
ATOM 738 C C . ALA A 1 90 ? -3.791 -10.970 6.010 1.00 91.25 90 ALA A C 1
ATOM 740 O O . ALA A 1 90 ? -2.892 -10.454 5.348 1.00 91.25 90 ALA A O 1
ATOM 741 N N . LEU A 1 91 ? -3.542 -11.580 7.180 1.00 91.31 91 LEU A N 1
ATOM 742 C CA . LEU A 1 91 ? -2.187 -11.686 7.729 1.00 91.31 91 LEU A CA 1
ATOM 743 C C . LEU A 1 91 ? -1.296 -12.599 6.889 1.00 91.31 91 LEU A C 1
ATOM 745 O O . LEU A 1 91 ? -0.120 -12.299 6.726 1.00 91.31 91 LEU A O 1
ATOM 749 N N . ALA A 1 92 ? -1.848 -13.661 6.293 1.00 89.00 92 ALA A N 1
ATOM 750 C CA . ALA A 1 92 ? -1.089 -14.549 5.410 1.00 89.00 92 ALA A CA 1
ATOM 751 C C . ALA A 1 92 ? -0.604 -13.838 4.133 1.00 89.00 92 ALA A C 1
ATOM 753 O O . ALA A 1 92 ? 0.306 -14.315 3.455 1.00 89.00 92 ALA A O 1
ATOM 754 N N . ARG A 1 93 ? -1.209 -12.692 3.799 1.00 89.94 93 ARG A N 1
ATOM 755 C CA . ARG A 1 93 ? -0.873 -11.885 2.625 1.00 89.94 93 ARG A CA 1
ATOM 756 C C . ARG A 1 93 ? 0.122 -10.767 2.909 1.00 89.94 93 ARG A C 1
ATOM 758 O O . ARG A 1 93 ? 0.514 -10.104 1.956 1.00 89.94 93 ARG A O 1
ATOM 765 N N . VAL A 1 94 ? 0.550 -10.555 4.153 1.00 89.38 94 VAL A N 1
ATOM 766 C CA . VAL A 1 94 ? 1.513 -9.499 4.499 1.00 89.38 94 VAL A CA 1
ATOM 767 C C . VAL A 1 94 ? 2.805 -10.059 5.074 1.00 89.38 94 VAL A C 1
ATOM 769 O O . VAL A 1 94 ? 2.843 -11.134 5.672 1.00 89.38 94 VAL A O 1
ATOM 772 N N . GLN A 1 95 ? 3.889 -9.308 4.899 1.00 79.75 95 GLN A N 1
ATOM 773 C CA . GLN A 1 95 ? 5.172 -9.664 5.489 1.00 79.75 95 GLN A CA 1
ATOM 774 C C . GLN A 1 95 ? 5.112 -9.563 7.018 1.00 79.75 95 GLN A C 1
ATOM 776 O O . GLN A 1 95 ? 4.513 -8.638 7.568 1.00 79.75 95 GLN A O 1
ATOM 781 N N . TYR A 1 96 ? 5.777 -10.501 7.701 1.00 79.44 96 TYR A N 1
ATOM 782 C CA . TYR A 1 96 ? 5.872 -10.542 9.164 1.00 79.44 96 TYR A CA 1
ATOM 783 C C . TYR A 1 96 ? 4.505 -10.600 9.874 1.00 79.44 96 TYR A C 1
ATOM 785 O O . TYR A 1 96 ? 4.295 -9.907 10.874 1.00 79.44 96 TYR A O 1
ATOM 793 N N . SER A 1 97 ? 3.596 -11.437 9.364 1.00 80.00 97 SER A N 1
ATOM 794 C CA . SER A 1 97 ? 2.238 -11.681 9.881 1.00 80.00 97 SER A CA 1
ATOM 795 C C . SER A 1 97 ? 2.161 -11.757 11.408 1.00 80.00 97 SER A C 1
ATOM 797 O O . SER A 1 97 ? 1.355 -11.071 12.034 1.00 80.00 97 SER A O 1
ATOM 799 N N . ASP A 1 98 ? 3.060 -12.526 12.019 1.00 81.25 98 ASP A N 1
ATOM 800 C CA . ASP A 1 98 ? 3.035 -12.840 13.453 1.00 81.25 98 ASP A CA 1
ATOM 801 C C . ASP A 1 98 ? 3.438 -11.641 14.323 1.00 81.25 98 ASP A C 1
ATOM 803 O O . ASP A 1 98 ? 3.210 -11.609 15.531 1.00 81.25 98 ASP A O 1
ATOM 807 N N . GLN A 1 99 ? 4.049 -10.631 13.703 1.00 84.31 99 GLN A N 1
ATOM 808 C CA . GLN A 1 99 ? 4.527 -9.414 14.347 1.00 84.31 99 GLN A CA 1
ATOM 809 C C . GLN A 1 99 ? 3.926 -8.159 13.709 1.00 84.31 99 GLN A C 1
ATOM 811 O O . GLN A 1 99 ? 4.455 -7.065 13.916 1.00 84.31 99 GLN A O 1
ATOM 816 N N . PHE A 1 100 ? 2.805 -8.285 12.985 1.00 88.88 100 PHE A N 1
ATOM 817 C CA . PHE A 1 100 ? 2.169 -7.161 12.293 1.00 88.88 100 PHE A CA 1
ATOM 818 C C . PHE A 1 100 ? 2.002 -5.900 13.170 1.00 88.88 100 PHE A C 1
ATOM 820 O O . PHE A 1 100 ? 2.277 -4.814 12.659 1.00 88.88 100 PHE A O 1
ATOM 827 N N . PRO A 1 101 ? 1.681 -5.973 14.489 1.00 92.81 101 PRO A N 1
ATOM 828 C CA . PRO A 1 101 ? 1.545 -4.775 15.318 1.00 92.81 101 PRO A CA 1
ATOM 829 C C . PRO A 1 101 ? 2.854 -3.997 15.466 1.00 92.81 101 PRO A C 1
ATOM 831 O O . PRO A 1 101 ? 2.839 -2.781 15.611 1.00 92.81 101 PRO A O 1
ATOM 834 N N . LYS A 1 102 ? 4.001 -4.688 15.456 1.00 91.56 102 LYS A N 1
ATOM 835 C CA . LYS A 1 102 ? 5.326 -4.061 15.576 1.00 91.56 102 LYS A CA 1
ATOM 836 C C . LYS A 1 102 ? 5.774 -3.418 14.267 1.00 91.56 102 LYS A C 1
ATOM 838 O O . LYS A 1 102 ? 6.571 -2.489 14.292 1.00 91.56 102 LYS A O 1
ATOM 843 N N . ASN A 1 103 ? 5.240 -3.900 13.148 1.00 92.00 103 ASN A N 1
ATOM 844 C CA . ASN A 1 103 ? 5.618 -3.464 11.809 1.00 92.00 103 ASN A CA 1
ATOM 845 C C . ASN A 1 103 ? 4.689 -2.386 11.248 1.00 92.00 103 ASN A C 1
ATOM 847 O O . ASN A 1 103 ? 4.833 -2.006 10.095 1.00 92.00 103 ASN A O 1
ATOM 851 N N . ILE A 1 104 ? 3.748 -1.871 12.038 1.00 93.12 104 ILE A N 1
ATOM 852 C CA . ILE A 1 104 ? 2.906 -0.736 11.660 1.00 93.12 104 ILE A CA 1
ATOM 853 C C . ILE A 1 104 ? 3.318 0.462 12.515 1.00 93.12 104 ILE A C 1
ATOM 855 O O . ILE A 1 104 ? 3.312 0.405 13.749 1.00 93.12 104 ILE A O 1
ATOM 859 N N . ILE A 1 105 ? 3.680 1.567 11.861 1.00 91.81 105 ILE A N 1
ATOM 860 C CA . ILE A 1 105 ? 4.118 2.780 12.556 1.00 91.81 105 ILE A CA 1
ATOM 861 C C . ILE A 1 105 ? 2.986 3.298 13.453 1.00 91.81 105 ILE A C 1
ATOM 863 O O . ILE A 1 105 ? 1.829 3.373 13.049 1.00 91.81 105 ILE A O 1
ATOM 867 N N . ASN A 1 106 ? 3.337 3.651 14.693 1.00 93.50 106 ASN A N 1
ATOM 868 C CA . ASN A 1 106 ? 2.431 4.144 15.737 1.00 93.50 106 ASN A CA 1
ATOM 869 C C . ASN A 1 106 ? 1.317 3.182 16.190 1.00 93.50 106 ASN A C 1
ATOM 871 O O . ASN A 1 106 ? 0.484 3.581 17.004 1.00 93.50 106 ASN A O 1
ATOM 875 N N . PHE A 1 107 ? 1.333 1.909 15.788 1.00 95.19 107 PHE A N 1
ATOM 876 C CA . PHE A 1 107 ? 0.276 0.954 16.135 1.00 95.19 107 PHE A CA 1
ATOM 877 C C . PHE A 1 107 ? -0.041 0.895 17.633 1.00 95.19 107 PHE A C 1
ATOM 879 O O . PHE A 1 107 ? -1.191 1.040 18.033 1.00 95.19 107 PHE A O 1
ATOM 886 N N . GLN A 1 108 ? 0.982 0.750 18.481 1.00 94.06 108 GLN A N 1
ATOM 887 C CA . GLN A 1 108 ? 0.804 0.671 19.937 1.00 94.06 108 GLN A CA 1
ATOM 888 C C . GLN A 1 108 ? 0.310 1.982 20.564 1.00 94.06 108 GLN A C 1
ATOM 890 O O . GLN A 1 108 ? -0.234 1.966 21.667 1.00 94.06 108 GLN A O 1
ATOM 895 N N . LYS A 1 109 ? 0.514 3.126 19.901 1.00 94.44 109 LYS A N 1
ATOM 896 C CA . LYS A 1 109 ? -0.036 4.415 20.343 1.00 94.44 109 LYS A CA 1
ATOM 897 C C . LYS A 1 109 ? -1.503 4.546 19.937 1.00 94.44 109 LYS A C 1
ATOM 899 O O . LYS A 1 109 ? -2.262 5.168 20.672 1.00 94.44 109 LYS A O 1
ATOM 904 N N . SER A 1 110 ? -1.892 3.931 18.821 1.00 95.75 110 SER A N 1
ATOM 905 C CA . SER A 1 110 ? -3.244 4.034 18.277 1.00 95.75 110 SER A CA 1
ATOM 906 C C . SER A 1 110 ? -4.218 2.987 18.797 1.00 95.75 110 SER A C 1
ATOM 908 O O . SER A 1 110 ? -5.363 3.323 19.069 1.00 95.75 110 SER A O 1
ATOM 910 N N . TYR A 1 111 ? -3.782 1.742 18.982 1.00 96.00 111 TYR A N 1
ATOM 911 C CA . TYR A 1 111 ? -4.662 0.629 19.336 1.00 96.00 111 TYR A CA 1
ATOM 912 C C . TYR A 1 111 ? -4.289 -0.014 20.671 1.00 96.00 111 TYR A C 1
ATOM 914 O O . TYR A 1 111 ? -3.122 -0.061 21.072 1.00 96.00 111 TYR A O 1
ATOM 922 N N . LEU A 1 112 ? -5.299 -0.551 21.354 1.00 95.12 112 LEU A N 1
ATOM 923 C 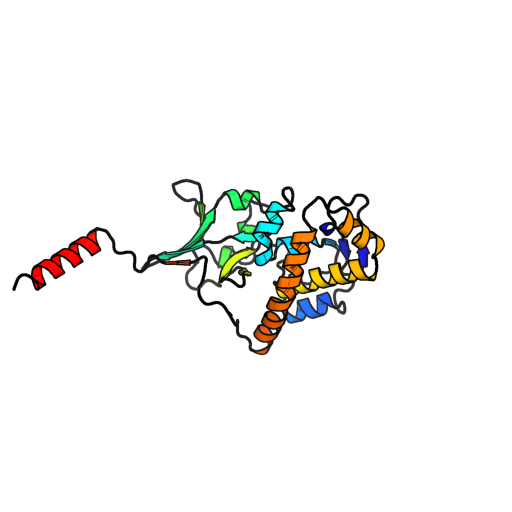CA . LEU A 1 112 ? -5.112 -1.581 22.374 1.00 95.12 112 LEU A CA 1
ATOM 924 C C . LEU A 1 112 ? -4.571 -2.873 21.737 1.00 95.12 112 LEU A C 1
ATOM 926 O O . LEU A 1 112 ? -4.573 -3.033 20.514 1.00 95.12 112 LEU A O 1
ATOM 930 N N . SER A 1 113 ? -4.116 -3.806 22.575 1.00 94.62 113 SER A N 1
ATOM 931 C CA . SER A 1 113 ? -3.647 -5.119 22.120 1.00 94.62 113 SER A CA 1
ATOM 932 C C . SER A 1 113 ? -4.707 -5.799 21.236 1.00 94.62 113 SER A C 1
ATOM 934 O O . SER A 1 113 ? -5.870 -5.849 21.650 1.00 94.62 113 SER A O 1
ATOM 936 N N . PRO A 1 114 ? -4.337 -6.317 20.045 1.00 95.25 114 PRO A N 1
ATOM 937 C CA . PRO A 1 114 ? -5.284 -6.967 19.145 1.00 95.25 114 PRO A CA 1
ATOM 938 C C . PRO A 1 114 ? -6.007 -8.126 19.828 1.00 95.25 114 PRO A C 1
ATOM 940 O O . PRO A 1 114 ? -5.391 -8.912 20.547 1.00 95.25 114 PRO A O 1
ATOM 943 N N . GLN A 1 115 ? -7.308 -8.243 19.581 1.00 94.81 115 GLN A N 1
ATOM 944 C CA . GLN A 1 115 ? -8.139 -9.328 20.100 1.00 94.81 115 GLN A CA 1
ATOM 945 C C . GLN A 1 115 ? -8.598 -10.204 18.944 1.00 94.81 115 GLN A C 1
ATOM 947 O O . GLN A 1 115 ? -8.900 -9.701 17.867 1.00 94.81 115 GLN A O 1
ATOM 952 N N . GLN A 1 116 ? -8.682 -11.511 19.150 1.00 93.81 116 GLN A N 1
ATOM 953 C CA . GLN A 1 116 ? -9.298 -12.395 18.167 1.00 93.81 116 GLN A CA 1
ATOM 954 C C . GLN A 1 116 ? -10.805 -12.477 18.430 1.00 93.81 116 GLN A C 1
ATOM 956 O O . GLN A 1 116 ? -11.243 -12.509 19.581 1.00 93.81 116 GLN A O 1
ATOM 961 N N . SER A 1 117 ? -11.610 -12.496 17.369 1.00 92.56 117 SER A N 1
ATOM 962 C CA . SER A 1 117 ? -13.050 -12.723 17.477 1.00 92.56 117 SER A CA 1
ATOM 963 C C . SER A 1 117 ? -13.365 -14.130 17.998 1.00 92.56 117 SER A C 1
ATOM 965 O O . SER A 1 117 ? -12.575 -15.061 17.845 1.00 92.56 117 SER A O 1
ATOM 967 N N . MET A 1 118 ? -14.560 -14.303 18.571 1.00 89.06 118 MET A N 1
ATOM 968 C CA . MET A 1 118 ? -15.022 -15.592 19.114 1.00 89.06 118 MET A CA 1
ATOM 969 C C . MET A 1 118 ? -15.028 -16.718 18.070 1.00 89.06 118 MET A C 1
ATOM 971 O O . MET A 1 118 ? -14.703 -17.857 18.389 1.00 89.06 118 MET A O 1
ATOM 975 N N . ASP A 1 119 ? -15.357 -16.398 16.814 1.00 90.75 119 ASP A N 1
ATOM 976 C CA . ASP A 1 119 ? -15.343 -17.343 15.689 1.00 90.75 119 ASP A CA 1
ATOM 977 C C . ASP A 1 119 ? -13.933 -17.611 15.134 1.00 90.75 119 ASP A C 1
ATOM 979 O O . ASP A 1 119 ? -13.783 -18.396 14.201 1.00 90.75 119 ASP A O 1
ATOM 983 N N . LYS A 1 120 ? -12.904 -16.964 15.698 1.00 90.00 120 LYS A N 1
ATOM 984 C CA . LYS A 1 120 ? -11.491 -17.040 15.307 1.00 90.00 120 LYS A CA 1
ATOM 985 C C . LYS A 1 120 ? -11.165 -16.572 13.886 1.00 90.00 120 LYS A C 1
ATOM 987 O O . LYS A 1 120 ? -10.013 -16.687 13.475 1.00 90.00 120 LYS A O 1
ATOM 992 N N . LYS A 1 121 ? -12.125 -15.987 13.165 1.00 93.50 121 LYS A N 1
ATOM 993 C 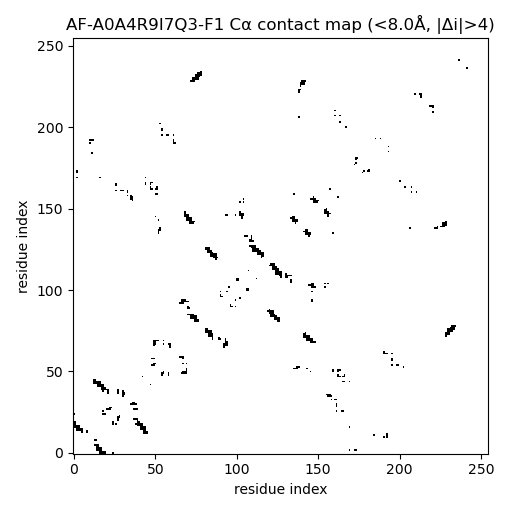CA . LYS A 1 121 ? -11.959 -15.568 11.762 1.00 93.50 121 LYS A CA 1
ATOM 994 C C . LYS A 1 121 ? -11.459 -14.139 11.598 1.00 93.50 121 LYS A C 1
ATOM 996 O O . LYS A 1 121 ? -11.054 -13.751 10.507 1.00 93.50 121 LYS A O 1
ATOM 1001 N N . ARG A 1 122 ? -11.527 -13.315 12.645 1.00 94.75 122 ARG A N 1
ATOM 1002 C CA . ARG A 1 122 ? -11.199 -11.890 12.559 1.00 94.75 122 ARG A CA 1
ATOM 1003 C C . ARG A 1 122 ? -10.298 -11.455 13.695 1.00 94.75 122 ARG A C 1
ATOM 1005 O O . ARG A 1 122 ? -10.378 -11.959 14.815 1.00 94.75 122 ARG A O 1
ATOM 1012 N N . ILE A 1 123 ? -9.492 -10.450 13.397 1.00 95.88 123 ILE A N 1
ATOM 1013 C CA . ILE A 1 123 ? -8.801 -9.651 14.396 1.00 95.88 123 ILE A CA 1
ATOM 1014 C C . ILE A 1 123 ? -9.617 -8.383 14.632 1.00 95.88 123 ILE A C 1
ATOM 1016 O O . ILE A 1 123 ? -10.109 -7.761 13.691 1.00 95.88 123 ILE A O 1
ATOM 1020 N N . ILE A 1 124 ? -9.776 -8.029 15.900 1.00 95.56 124 ILE A N 1
ATOM 1021 C CA . ILE A 1 124 ? -10.468 -6.850 16.401 1.00 95.56 124 ILE A CA 1
ATOM 1022 C C . ILE A 1 124 ? -9.412 -5.891 16.941 1.00 95.56 124 ILE A C 1
ATOM 1024 O O . ILE A 1 124 ? -8.612 -6.235 17.815 1.00 95.56 124 ILE A O 1
ATOM 1028 N N . LEU A 1 125 ? -9.438 -4.673 16.419 1.00 96.38 125 LEU A N 1
ATOM 1029 C CA . LEU A 1 125 ? -8.605 -3.555 16.815 1.00 96.38 125 LEU A CA 1
ATOM 1030 C C . LEU A 1 125 ? -9.482 -2.507 17.493 1.00 96.38 125 LEU A C 1
ATOM 1032 O O . LEU A 1 125 ? -10.472 -2.039 16.933 1.00 96.38 125 LEU A O 1
ATOM 1036 N N . ARG A 1 126 ? -9.112 -2.136 18.716 1.00 94.44 126 ARG A N 1
ATOM 1037 C CA . ARG A 1 126 ? -9.814 -1.114 19.494 1.00 94.44 126 ARG A CA 1
ATOM 1038 C C . ARG A 1 126 ? -8.941 0.133 19.573 1.00 94.44 126 ARG A C 1
ATOM 1040 O O . ARG A 1 126 ? -7.873 0.046 20.190 1.00 94.44 126 ARG A O 1
ATOM 1047 N N . PRO A 1 127 ? -9.336 1.249 18.937 1.00 94.12 127 PRO A N 1
ATOM 1048 C CA . PRO A 1 127 ? -8.630 2.513 19.082 1.00 94.12 127 PRO A CA 1
ATOM 1049 C C . PRO A 1 127 ? -8.555 2.924 20.557 1.00 94.12 127 PRO A C 1
ATOM 1051 O O . PRO A 1 127 ? -9.485 2.678 21.328 1.00 94.12 127 PRO A O 1
ATOM 1054 N N . LYS A 1 128 ? -7.444 3.533 20.971 1.00 93.81 128 LYS A N 1
ATOM 1055 C CA . LYS A 1 128 ? -7.340 4.148 22.300 1.00 93.81 128 LYS A CA 1
ATOM 1056 C C . LYS A 1 128 ? -8.116 5.466 22.319 1.00 93.81 128 LYS A C 1
ATOM 1058 O O . LYS A 1 128 ? -8.275 6.123 21.294 1.00 93.81 128 LYS A O 1
ATOM 1063 N N . LEU A 1 129 ? -8.559 5.890 23.502 1.00 88.69 129 LEU A N 1
ATOM 1064 C CA . LEU A 1 129 ? -9.174 7.209 23.667 1.00 88.69 129 LEU A CA 1
ATOM 1065 C C . LEU A 1 129 ? -8.200 8.299 23.196 1.00 88.69 129 LEU A C 1
ATOM 1067 O O . LEU A 1 129 ? -7.034 8.295 23.590 1.00 88.69 129 LEU A O 1
ATOM 1071 N N . ASN A 1 130 ? -8.683 9.215 22.353 1.00 86.00 130 ASN A N 1
ATOM 1072 C CA . ASN A 1 130 ? -7.902 10.306 21.754 1.00 86.00 130 ASN A CA 1
ATOM 1073 C C . ASN A 1 130 ? -6.658 9.848 20.967 1.00 86.00 130 ASN A C 1
ATOM 1075 O O . ASN A 1 130 ? -5.691 10.599 20.835 1.00 86.00 130 ASN A O 1
ATOM 1079 N N . SER A 1 131 ? -6.654 8.615 20.450 1.00 89.50 131 SER A N 1
ATOM 1080 C CA . SER A 1 131 ? -5.571 8.139 19.594 1.00 89.50 131 SER A CA 1
ATOM 1081 C C . SER A 1 131 ? -5.502 8.891 18.271 1.00 89.50 131 SER A C 1
ATOM 1083 O O . SER A 1 131 ? -6.526 9.290 17.717 1.00 89.50 131 SER A O 1
ATOM 1085 N N . ILE A 1 132 ? -4.301 8.955 17.697 1.00 89.06 132 ILE A N 1
ATOM 1086 C CA . ILE A 1 132 ? -4.141 9.321 16.291 1.00 89.06 132 ILE A CA 1
ATOM 1087 C C . ILE A 1 132 ? -4.734 8.235 15.388 1.00 89.06 132 ILE A C 1
ATOM 1089 O O . ILE A 1 132 ? -4.504 7.038 15.600 1.00 89.06 132 ILE A O 1
ATOM 1093 N N . ASP A 1 133 ? -5.475 8.664 14.370 1.00 89.06 133 ASP A N 1
ATOM 1094 C CA . ASP A 1 133 ? -5.912 7.782 13.297 1.00 89.06 133 ASP A CA 1
ATOM 1095 C C . ASP A 1 133 ? -4.698 7.383 12.453 1.00 89.06 133 ASP A C 1
ATOM 1097 O O . ASP A 1 133 ? -3.947 8.236 11.977 1.00 89.06 133 ASP A O 1
ATOM 1101 N N . ILE A 1 134 ? -4.485 6.077 12.308 1.00 92.38 134 ILE A N 1
ATOM 1102 C CA . ILE A 1 134 ? -3.411 5.527 11.483 1.00 92.38 134 ILE A CA 1
ATOM 1103 C C . ILE A 1 134 ? -3.996 4.656 10.390 1.00 92.38 134 ILE A C 1
ATOM 1105 O O . ILE A 1 134 ? -4.931 3.888 10.617 1.00 92.38 134 ILE A O 1
ATOM 1109 N N . GLY A 1 135 ? -3.397 4.744 9.212 1.00 91.81 135 GLY A N 1
ATOM 1110 C CA . GLY A 1 135 ? -3.808 3.997 8.038 1.00 91.81 135 GLY A CA 1
ATOM 1111 C C . GLY A 1 135 ? -3.678 4.836 6.779 1.00 91.81 135 GLY A C 1
ATOM 1112 O O . GLY A 1 135 ? -3.393 6.032 6.820 1.00 91.81 135 GLY A O 1
ATOM 1113 N N . VAL A 1 136 ? -3.883 4.174 5.653 1.00 92.00 136 VAL A N 1
ATOM 1114 C CA . VAL A 1 136 ? -4.031 4.795 4.343 1.00 92.00 136 VAL A CA 1
ATOM 1115 C C . VAL A 1 136 ? -5.444 4.525 3.851 1.00 92.00 136 VAL A C 1
ATOM 1117 O O . VAL A 1 136 ? -6.027 3.476 4.129 1.00 92.00 136 VAL A O 1
ATOM 1120 N N . TYR A 1 137 ? -6.010 5.492 3.146 1.00 90.12 137 TYR A N 1
ATOM 1121 C CA . TYR A 1 137 ? -7.377 5.423 2.655 1.00 90.12 137 TYR A CA 1
ATOM 1122 C C . TYR A 1 137 ? -7.353 5.368 1.140 1.00 90.12 137 TYR A C 1
ATOM 1124 O O . TYR A 1 137 ? -6.649 6.152 0.502 1.00 90.12 137 TYR A O 1
ATOM 1132 N N . SER A 1 138 ? -8.138 4.455 0.583 1.00 88.81 138 SER A N 1
ATOM 1133 C CA . SER A 1 138 ? -8.452 4.491 -0.841 1.00 88.81 138 SER A CA 1
ATOM 1134 C C . SER A 1 138 ? -9.346 5.689 -1.172 1.00 88.81 138 SER A C 1
ATOM 1136 O O . SER A 1 138 ? -9.999 6.265 -0.293 1.00 88.81 138 SER A O 1
ATOM 1138 N N . TYR A 1 139 ? -9.462 6.023 -2.455 1.00 80.62 139 TYR A N 1
ATOM 1139 C CA . TYR A 1 139 ? -10.370 7.081 -2.913 1.00 80.62 139 TYR A CA 1
ATOM 1140 C C . TYR A 1 139 ? -11.854 6.833 -2.577 1.00 80.62 139 TYR A C 1
ATOM 1142 O O . TYR A 1 139 ? -12.626 7.788 -2.492 1.00 80.62 139 TYR A O 1
ATOM 1150 N N . THR A 1 140 ? -12.267 5.576 -2.368 1.00 80.81 140 THR A N 1
ATOM 1151 C CA . THR A 1 140 ? -13.636 5.210 -1.949 1.00 80.81 140 THR A CA 1
ATOM 1152 C C . THR A 1 140 ? -13.850 5.316 -0.435 1.00 80.81 140 THR A C 1
ATOM 1154 O O . THR A 1 140 ? -14.965 5.131 0.054 1.00 80.81 140 THR A O 1
ATOM 1157 N N . GLY A 1 141 ? -12.795 5.631 0.322 1.00 83.00 141 GLY A N 1
ATOM 1158 C CA . GLY A 1 141 ? -12.824 5.741 1.779 1.00 83.00 141 GLY A CA 1
ATOM 1159 C C . GLY A 1 141 ? -12.562 4.428 2.520 1.00 83.00 141 GLY A C 1
ATOM 1160 O O . GLY A 1 141 ? -12.558 4.436 3.751 1.00 83.00 141 GLY A O 1
ATOM 1161 N N . GLN A 1 142 ? -12.295 3.323 1.815 1.00 90.38 142 GLN A N 1
ATOM 1162 C CA . GLN A 1 142 ? -11.880 2.066 2.443 1.00 90.38 142 GLN A CA 1
ATOM 1163 C C . GLN A 1 142 ? -10.511 2.254 3.117 1.00 90.38 142 GLN A C 1
ATOM 1165 O O . GLN A 1 142 ? -9.551 2.685 2.468 1.00 90.38 142 GLN A O 1
ATOM 1170 N N . LYS A 1 143 ? -10.437 1.938 4.417 1.00 94.06 143 LYS A N 1
ATOM 1171 C CA . LYS A 1 143 ? -9.232 2.053 5.251 1.00 94.06 143 LYS A CA 1
ATOM 1172 C C . LYS A 1 143 ? -8.345 0.818 5.104 1.00 94.06 143 LYS A C 1
ATOM 1174 O O . LYS A 1 143 ? -8.842 -0.309 5.068 1.00 94.06 143 LYS A O 1
ATOM 1179 N N . TYR A 1 144 ? -7.036 1.032 5.098 1.00 95.69 144 TYR A N 1
ATOM 1180 C CA . TYR A 1 144 ? -6.022 -0.012 5.153 1.00 95.69 144 TYR A CA 1
ATOM 1181 C C . TYR A 1 144 ? -4.962 0.348 6.192 1.00 95.69 144 TYR A C 1
ATOM 1183 O O . TYR A 1 144 ? -4.557 1.506 6.301 1.00 95.69 144 TYR A O 1
ATOM 1191 N N . LEU A 1 145 ? -4.464 -0.639 6.934 1.00 95.62 145 LEU A N 1
ATOM 1192 C CA . LEU A 1 145 ? -3.222 -0.474 7.684 1.00 95.62 145 LEU A CA 1
ATOM 1193 C C . LEU A 1 145 ? -2.045 -0.815 6.780 1.00 95.62 145 LEU A C 1
ATOM 1195 O O . LEU A 1 145 ? -2.018 -1.882 6.168 1.00 95.62 145 LEU A O 1
ATOM 1199 N N . GLN A 1 146 ? -1.077 0.094 6.715 1.00 94.31 146 GLN A N 1
ATOM 1200 C CA . GLN A 1 146 ? 0.135 -0.098 5.935 1.00 94.31 146 GLN A CA 1
ATOM 1201 C C . GLN A 1 146 ? 1.225 -0.715 6.813 1.00 94.31 146 GLN A C 1
ATOM 1203 O O . GLN A 1 146 ? 1.665 -0.112 7.794 1.00 94.31 146 GLN A O 1
ATOM 1208 N N . VAL A 1 147 ? 1.668 -1.912 6.446 1.00 93.88 147 VAL A N 1
ATOM 1209 C CA . VAL A 1 147 ? 2.843 -2.560 7.024 1.00 93.88 147 VAL A CA 1
ATOM 1210 C C . VAL A 1 147 ? 4.086 -1.849 6.492 1.00 93.88 147 VAL A C 1
ATOM 1212 O O . VAL A 1 147 ? 4.237 -1.635 5.287 1.00 93.88 147 VAL A O 1
ATOM 1215 N N . ALA A 1 148 ? 4.971 -1.447 7.394 1.00 91.69 148 ALA A N 1
ATOM 1216 C CA . ALA A 1 148 ? 6.206 -0.760 7.070 1.00 91.69 148 ALA A CA 1
ATOM 1217 C C . ALA A 1 148 ? 7.203 -1.698 6.375 1.00 91.69 148 ALA A C 1
ATOM 1219 O O . ALA A 1 148 ? 7.262 -2.901 6.627 1.00 91.69 148 ALA A O 1
ATOM 1220 N N . TYR A 1 149 ? 8.028 -1.120 5.512 1.00 89.25 149 TYR A N 1
ATOM 1221 C CA . TYR A 1 149 ? 9.151 -1.796 4.885 1.00 89.25 149 TYR A CA 1
ATOM 1222 C C . TYR A 1 149 ? 10.290 -1.898 5.894 1.00 89.25 149 TYR A C 1
ATOM 1224 O O . TYR A 1 149 ? 10.712 -0.884 6.449 1.00 89.25 149 TYR A O 1
ATOM 1232 N N . SER A 1 150 ? 10.819 -3.102 6.099 1.00 84.06 150 SER A N 1
ATOM 1233 C CA . SER A 1 150 ? 12.043 -3.287 6.877 1.00 84.06 150 SER A CA 1
ATOM 1234 C C . SER A 1 150 ? 13.249 -3.133 5.958 1.00 84.06 150 SER A C 1
ATOM 1236 O O . SER A 1 150 ? 13.441 -3.933 5.040 1.00 84.06 150 SER A O 1
ATOM 1238 N N . LYS A 1 151 ? 14.046 -2.083 6.166 1.00 78.81 151 LYS A N 1
ATOM 1239 C CA . LYS A 1 151 ? 15.256 -1.827 5.377 1.00 78.81 151 LYS A CA 1
ATOM 1240 C C . LYS A 1 151 ? 16.328 -1.210 6.259 1.00 78.81 151 LYS A C 1
ATOM 1242 O O . LYS A 1 151 ? 16.037 -0.303 7.023 1.00 78.81 151 LYS A O 1
ATOM 1247 N N . ASN A 1 152 ? 17.563 -1.704 6.162 1.00 72.44 152 ASN A N 1
ATOM 1248 C CA . ASN A 1 152 ? 18.700 -1.227 6.964 1.00 72.44 152 ASN A CA 1
ATOM 1249 C C . ASN A 1 152 ? 18.410 -1.178 8.482 1.00 72.44 152 ASN A C 1
ATOM 1251 O O . ASN A 1 152 ? 18.830 -0.250 9.165 1.00 72.44 152 ASN A O 1
ATOM 1255 N N . ASN A 1 153 ? 17.676 -2.167 9.007 1.00 75.00 153 ASN A N 1
ATOM 1256 C CA . ASN A 1 153 ? 17.207 -2.239 10.401 1.00 75.00 153 ASN A CA 1
ATOM 1257 C C . ASN A 1 153 ? 16.270 -1.097 10.848 1.00 75.00 153 ASN A C 1
ATOM 1259 O O . ASN A 1 153 ? 15.998 -0.967 12.042 1.00 75.00 153 ASN A O 1
ATOM 1263 N N . SER A 1 154 ? 15.731 -0.306 9.917 1.00 81.31 154 SER A N 1
ATOM 1264 C CA . SER A 1 154 ? 14.693 0.694 10.172 1.00 81.31 154 SER A CA 1
ATOM 1265 C C . SER A 1 154 ? 13.377 0.344 9.477 1.00 81.31 154 SER A C 1
ATOM 1267 O O . SER A 1 154 ? 13.346 -0.244 8.394 1.00 81.31 154 SER A O 1
ATOM 1269 N N . LEU A 1 155 ? 12.270 0.719 10.123 1.00 86.00 155 LEU A N 1
ATOM 1270 C CA . LEU A 1 155 ? 10.930 0.623 9.552 1.00 86.00 155 LEU A CA 1
ATOM 1271 C C . LEU A 1 155 ? 10.613 1.902 8.781 1.00 86.00 155 LEU A C 1
ATOM 1273 O O . LEU A 1 155 ? 10.592 2.993 9.354 1.00 86.00 155 LEU A O 1
ATOM 1277 N N . HIS A 1 156 ? 10.321 1.742 7.496 1.00 85.62 156 HIS A N 1
ATOM 1278 C CA . HIS A 1 156 ? 9.948 2.825 6.601 1.00 85.62 156 HIS A CA 1
ATOM 1279 C C . HIS A 1 156 ? 8.474 2.716 6.230 1.00 85.62 156 HIS A C 1
ATOM 1281 O O . HIS A 1 156 ? 8.007 1.654 5.830 1.00 85.62 156 HIS A O 1
ATOM 1287 N N . GLN A 1 157 ? 7.745 3.824 6.297 1.00 88.50 157 GLN A N 1
ATOM 1288 C CA . GLN A 1 157 ? 6.405 3.933 5.729 1.00 88.50 157 GLN A CA 1
ATOM 1289 C C . GLN A 1 157 ? 6.437 4.965 4.608 1.00 88.50 157 GLN A C 1
ATOM 1291 O O . GLN A 1 157 ? 7.026 6.033 4.768 1.00 88.50 157 GLN A O 1
ATOM 1296 N N . MET A 1 158 ? 5.815 4.637 3.477 1.00 89.31 158 MET A N 1
ATOM 1297 C CA . MET A 1 158 ? 5.785 5.509 2.308 1.00 89.31 158 MET A CA 1
ATOM 1298 C C . MET A 1 158 ? 4.395 6.119 2.138 1.00 89.31 158 MET A C 1
ATOM 1300 O O . MET A 1 158 ? 3.432 5.365 1.958 1.00 89.31 158 MET A O 1
ATOM 1304 N N . PRO A 1 159 ? 4.277 7.458 2.142 1.00 90.31 159 PRO A N 1
ATOM 1305 C CA . PRO A 1 159 ? 3.037 8.136 1.789 1.00 90.31 159 PRO A CA 1
ATOM 1306 C C . PRO A 1 159 ? 2.593 7.792 0.364 1.00 90.31 159 PRO A C 1
ATOM 1308 O O . PRO A 1 159 ? 3.432 7.657 -0.531 1.00 90.31 159 PRO A O 1
ATOM 1311 N N . LEU A 1 160 ? 1.276 7.741 0.125 1.00 91.69 160 LEU A N 1
ATOM 1312 C CA . LEU A 1 160 ? 0.715 7.442 -1.201 1.00 91.69 160 LEU A CA 1
ATOM 1313 C C . LEU A 1 160 ? 1.325 8.300 -2.326 1.00 91.69 160 LEU A C 1
ATOM 1315 O O . LEU A 1 160 ? 1.761 7.714 -3.315 1.00 91.69 160 LEU A O 1
ATOM 1319 N N . PRO A 1 161 ? 1.482 9.636 -2.192 1.00 90.56 161 PRO A N 1
ATOM 1320 C CA . PRO A 1 161 ? 2.078 10.445 -3.259 1.00 90.56 161 PRO A CA 1
ATOM 1321 C C . PRO A 1 161 ? 3.470 9.959 -3.679 1.00 90.56 161 PRO A C 1
ATOM 1323 O O . PRO A 1 161 ? 3.801 9.966 -4.862 1.00 90.56 161 PRO A O 1
ATOM 1326 N N . ILE A 1 162 ? 4.276 9.482 -2.725 1.00 90.94 162 ILE A N 1
ATOM 1327 C CA . ILE A 1 162 ? 5.617 8.960 -3.000 1.00 90.94 162 ILE A CA 1
ATOM 1328 C C . ILE A 1 162 ? 5.554 7.625 -3.740 1.00 90.94 162 ILE A C 1
ATOM 1330 O O . ILE A 1 162 ? 6.337 7.416 -4.667 1.00 90.94 162 ILE A O 1
ATOM 1334 N N . LEU A 1 163 ? 4.614 6.748 -3.382 1.00 93.62 163 LEU A N 1
ATOM 1335 C CA . LEU A 1 163 ? 4.389 5.477 -4.077 1.00 93.62 163 LEU A CA 1
ATOM 1336 C C . LEU A 1 163 ? 3.983 5.704 -5.538 1.00 93.62 163 LEU A C 1
ATOM 1338 O O . LEU A 1 163 ? 4.574 5.105 -6.439 1.00 93.62 163 LEU A O 1
ATOM 1342 N N . PHE A 1 164 ? 3.034 6.614 -5.779 1.00 93.94 164 PHE A N 1
ATOM 1343 C CA . PHE A 1 164 ? 2.581 6.974 -7.125 1.00 93.94 164 PHE A CA 1
ATOM 1344 C C . PHE A 1 164 ? 3.715 7.586 -7.959 1.00 93.94 164 PHE A C 1
ATOM 1346 O O . PHE A 1 164 ? 3.996 7.116 -9.062 1.00 93.94 164 PHE A O 1
ATOM 1353 N N . LEU A 1 165 ? 4.419 8.591 -7.426 1.00 91.62 165 LEU A N 1
ATOM 1354 C CA . LEU A 1 165 ? 5.519 9.250 -8.139 1.00 91.62 165 LEU A CA 1
ATOM 1355 C C . LEU A 1 165 ? 6.678 8.290 -8.437 1.00 91.62 165 LEU A C 1
ATOM 1357 O O . LEU A 1 165 ? 7.222 8.312 -9.540 1.00 91.62 165 LEU A O 1
ATOM 1361 N N . SER A 1 166 ? 7.043 7.428 -7.484 1.00 91.69 166 SER A N 1
ATOM 1362 C CA . SER A 1 166 ? 8.139 6.466 -7.665 1.00 91.69 166 SER A CA 1
ATOM 1363 C C . SER A 1 166 ? 7.788 5.402 -8.706 1.00 91.69 166 SER A C 1
ATOM 1365 O O . SER A 1 166 ? 8.619 5.080 -9.556 1.00 91.69 166 SER A O 1
ATOM 1367 N N . SER A 1 167 ? 6.543 4.917 -8.695 1.00 94.69 167 SER A N 1
ATOM 1368 C CA . SER A 1 167 ? 6.041 3.953 -9.680 1.00 94.69 167 SER A CA 1
ATOM 1369 C C . SER A 1 167 ? 5.987 4.555 -11.087 1.00 94.69 167 SER A C 1
ATOM 1371 O O . SER A 1 167 ? 6.513 3.962 -12.029 1.00 94.69 167 SER A O 1
ATOM 1373 N N . LEU A 1 168 ? 5.443 5.770 -11.239 1.00 93.69 168 LEU A N 1
ATOM 1374 C CA . LEU A 1 168 ? 5.425 6.479 -12.525 1.00 93.69 168 LEU A CA 1
ATOM 1375 C C . LEU A 1 168 ? 6.826 6.754 -13.054 1.00 93.69 168 LEU A C 1
ATOM 1377 O O . LEU A 1 168 ? 7.075 6.594 -14.246 1.00 93.69 168 LEU A O 1
ATOM 1381 N N . TYR A 1 169 ? 7.751 7.160 -12.186 1.00 89.88 169 TYR A N 1
ATOM 1382 C CA . TYR A 1 169 ? 9.124 7.400 -12.602 1.00 89.88 169 TYR A CA 1
ATOM 1383 C C . TYR A 1 169 ? 9.787 6.104 -13.086 1.00 89.88 169 TYR A C 1
ATOM 1385 O O . TYR A 1 169 ? 10.470 6.111 -14.109 1.00 89.88 169 TYR A O 1
ATOM 1393 N N . ALA A 1 170 ? 9.577 4.987 -12.383 1.00 91.44 170 ALA A N 1
ATOM 1394 C CA . ALA A 1 170 ? 10.091 3.684 -12.792 1.00 91.44 170 ALA A CA 1
ATOM 1395 C C . ALA A 1 170 ? 9.534 3.255 -14.159 1.00 91.44 170 ALA A C 1
ATOM 1397 O O . ALA A 1 170 ? 10.315 2.905 -15.044 1.00 91.44 170 ALA A O 1
ATOM 1398 N N . LEU A 1 171 ? 8.217 3.369 -14.366 1.00 92.88 171 LEU A N 1
ATOM 1399 C CA . LEU A 1 171 ? 7.563 3.071 -15.645 1.00 92.88 171 LEU A CA 1
ATOM 1400 C C . LEU A 1 171 ? 8.023 4.015 -16.767 1.00 92.88 171 LEU A C 1
ATOM 1402 O O . LEU A 1 171 ? 8.359 3.570 -17.863 1.00 92.88 171 LEU A O 1
ATOM 1406 N N . GLY A 1 172 ? 8.112 5.318 -16.500 1.00 91.50 172 GLY A N 1
ATOM 1407 C CA . GLY A 1 172 ? 8.602 6.311 -17.457 1.00 91.50 172 GLY A CA 1
ATOM 1408 C C . GLY A 1 172 ? 10.059 6.068 -17.858 1.00 91.50 172 GLY A C 1
ATOM 1409 O O . GLY A 1 172 ? 10.429 6.213 -19.022 1.00 91.50 172 GLY A O 1
ATOM 1410 N N . PHE A 1 173 ? 10.899 5.642 -16.914 1.00 88.88 173 PHE A N 1
ATOM 1411 C CA . PHE A 1 173 ? 12.282 5.289 -17.211 1.00 88.88 173 PHE A CA 1
ATOM 1412 C C . PHE A 1 173 ? 12.374 3.978 -18.005 1.00 88.88 173 PHE A C 1
ATOM 14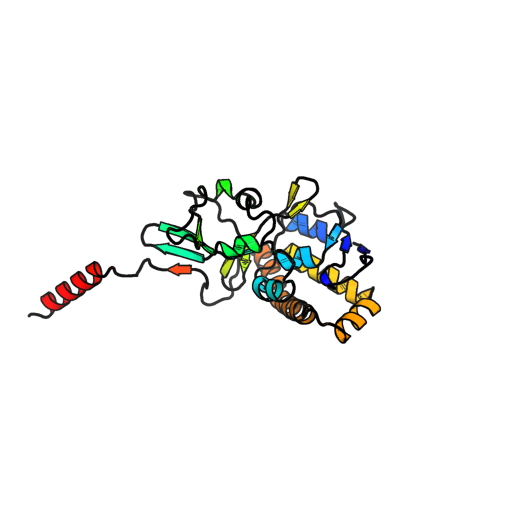14 O O . PHE A 1 173 ? 13.159 3.885 -18.949 1.00 88.88 173 PHE A O 1
ATOM 1421 N N . LEU A 1 174 ? 11.569 2.975 -17.650 1.00 89.88 174 LEU A N 1
ATOM 1422 C CA . LEU A 1 174 ? 11.498 1.693 -18.350 1.00 89.88 174 LEU A CA 1
ATOM 1423 C C . LEU A 1 174 ? 11.080 1.881 -19.814 1.00 89.88 174 LEU A C 1
ATOM 1425 O O . LEU A 1 174 ? 11.784 1.436 -20.714 1.00 89.88 174 LEU A O 1
ATOM 1429 N N . THR A 1 175 ? 9.992 2.611 -20.047 1.00 90.06 175 THR A N 1
ATOM 1430 C CA . THR A 1 175 ? 9.452 2.886 -21.387 1.00 90.06 175 THR A CA 1
ATOM 1431 C C . THR A 1 175 ? 10.405 3.709 -22.251 1.00 90.06 175 THR A C 1
ATOM 1433 O O . THR A 1 175 ? 10.571 3.415 -23.432 1.00 90.06 175 THR A O 1
ATOM 1436 N N . ARG A 1 176 ? 11.063 4.724 -21.674 1.00 90.56 176 ARG A N 1
ATOM 1437 C CA . ARG A 1 176 ? 11.933 5.641 -22.424 1.00 90.56 176 ARG A CA 1
ATOM 1438 C C . ARG A 1 176 ? 13.337 5.099 -22.676 1.00 90.56 176 ARG A C 1
ATOM 1440 O O . ARG A 1 176 ? 13.883 5.326 -23.749 1.00 90.56 176 ARG A O 1
ATOM 1447 N N . TYR A 1 177 ? 13.944 4.451 -21.683 1.00 88.38 177 TYR A N 1
ATOM 1448 C CA . TYR A 1 177 ? 15.363 4.075 -21.730 1.00 88.38 177 TYR A CA 1
ATOM 1449 C C . TYR A 1 177 ? 15.595 2.574 -21.890 1.00 88.38 177 TYR A C 1
ATOM 1451 O O . TYR A 1 177 ? 16.717 2.170 -22.175 1.00 88.38 177 TYR A O 1
ATOM 1459 N N . ASN A 1 178 ? 14.563 1.746 -21.717 1.00 89.19 178 ASN A N 1
ATOM 1460 C CA . ASN A 1 178 ? 14.637 0.301 -21.934 1.00 89.19 178 ASN A CA 1
ATOM 1461 C C . ASN A 1 178 ? 13.460 -0.187 -22.806 1.00 89.19 178 ASN A C 1
ATOM 1463 O O . ASN A 1 178 ? 12.748 -1.119 -22.411 1.00 89.19 178 ASN A O 1
ATOM 1467 N N . PRO A 1 179 ? 13.239 0.420 -23.991 1.00 89.81 179 PRO A N 1
ATOM 1468 C CA . PRO A 1 179 ? 12.078 0.127 -24.831 1.00 89.81 179 PRO A CA 1
ATOM 1469 C C . PRO A 1 179 ? 12.031 -1.334 -25.286 1.00 89.81 179 PRO A C 1
ATOM 1471 O O . PRO A 1 179 ? 10.945 -1.883 -25.414 1.00 89.81 179 PRO A O 1
ATOM 1474 N N . GLU A 1 180 ? 13.182 -1.990 -25.456 1.00 88.94 180 GLU A N 1
ATOM 1475 C CA . GLU A 1 180 ? 13.267 -3.416 -25.804 1.00 88.94 180 GLU A CA 1
ATOM 1476 C C . GLU A 1 180 ? 12.608 -4.304 -24.738 1.00 88.94 180 GLU A C 1
ATOM 1478 O O . GLU A 1 180 ? 11.838 -5.212 -25.049 1.00 88.94 180 GLU A O 1
ATOM 1483 N N . ILE A 1 181 ? 12.863 -4.005 -23.458 1.00 88.38 181 ILE A N 1
ATOM 1484 C CA . ILE A 1 181 ? 12.291 -4.751 -22.331 1.00 88.38 181 ILE A CA 1
ATOM 1485 C C . ILE A 1 181 ? 10.784 -4.498 -22.264 1.00 88.38 181 ILE A C 1
ATOM 1487 O O . ILE A 1 181 ? 10.006 -5.444 -22.156 1.00 88.38 181 ILE A O 1
ATOM 1491 N N . TRP A 1 182 ? 10.375 -3.230 -22.359 1.00 90.06 182 TRP A N 1
ATOM 1492 C CA . TRP A 1 182 ? 8.968 -2.836 -22.292 1.00 90.06 182 TRP A CA 1
ATOM 1493 C C . TRP A 1 182 ? 8.138 -3.379 -23.463 1.00 90.06 182 TRP A C 1
ATOM 1495 O O . TRP A 1 182 ? 7.046 -3.906 -23.267 1.00 90.06 182 TRP A O 1
ATOM 1505 N N . SER A 1 183 ? 8.664 -3.283 -24.684 1.00 88.44 183 SER A N 1
ATOM 1506 C CA . SER A 1 183 ? 8.018 -3.777 -25.901 1.00 88.44 183 SER A CA 1
ATOM 1507 C C . SER A 1 183 ? 7.850 -5.293 -25.861 1.00 88.44 183 SER A C 1
ATOM 1509 O O . SER A 1 183 ? 6.766 -5.797 -26.159 1.00 88.44 183 SER A O 1
ATOM 1511 N N . ASN A 1 184 ? 8.886 -6.023 -25.431 1.00 87.88 184 ASN A N 1
ATOM 1512 C CA . ASN A 1 184 ? 8.790 -7.468 -25.261 1.00 87.88 184 ASN A CA 1
ATOM 1513 C C . ASN A 1 184 ? 7.738 -7.832 -24.204 1.00 87.88 184 ASN A C 1
ATOM 1515 O O . ASN A 1 184 ? 6.839 -8.614 -24.496 1.00 87.88 184 ASN A O 1
ATOM 1519 N N . PHE A 1 185 ? 7.789 -7.194 -23.029 1.00 90.62 185 PHE A N 1
ATOM 1520 C CA . PHE A 1 185 ? 6.793 -7.375 -21.971 1.00 90.62 185 PHE A CA 1
ATOM 1521 C C . PHE A 1 185 ? 5.359 -7.178 -22.488 1.00 90.62 185 PHE A C 1
ATOM 1523 O O . PHE A 1 185 ? 4.541 -8.081 -22.363 1.00 90.62 185 PHE A O 1
ATOM 1530 N N . ASN A 1 186 ? 5.068 -6.068 -23.172 1.00 87.44 186 ASN A N 1
ATOM 1531 C CA . ASN A 1 186 ? 3.722 -5.785 -23.683 1.00 87.44 186 ASN A CA 1
ATOM 1532 C C . ASN A 1 186 ? 3.187 -6.822 -24.680 1.00 87.44 186 ASN A C 1
ATOM 1534 O O . ASN A 1 186 ? 1.972 -6.927 -24.853 1.00 87.44 186 ASN A O 1
ATOM 1538 N N . ARG A 1 187 ? 4.076 -7.541 -25.373 1.00 86.81 187 ARG A N 1
ATOM 1539 C CA . ARG A 1 187 ? 3.712 -8.564 -26.362 1.00 86.81 187 ARG A CA 1
ATOM 1540 C C . ARG A 1 187 ? 3.560 -9.949 -25.752 1.00 86.81 187 ARG A C 1
ATOM 1542 O O . ARG A 1 187 ? 2.781 -10.739 -26.273 1.00 86.81 187 ARG A O 1
ATOM 1549 N N . THR A 1 188 ? 4.335 -10.255 -24.716 1.00 86.88 188 THR A N 1
ATOM 1550 C CA . THR A 1 188 ? 4.455 -11.610 -24.162 1.00 86.88 188 THR A CA 1
ATOM 1551 C C . THR A 1 188 ? 3.919 -11.735 -22.741 1.00 86.88 188 THR A C 1
ATOM 1553 O O . THR A 1 188 ? 4.126 -12.778 -22.121 1.00 86.88 188 THR A O 1
ATOM 1556 N N . ASP A 1 189 ? 3.293 -10.688 -22.196 1.00 87.56 189 ASP A N 1
ATOM 1557 C CA . ASP A 1 189 ? 2.777 -10.716 -20.832 1.00 87.56 189 ASP A CA 1
ATOM 1558 C C . ASP A 1 189 ? 1.781 -11.869 -20.644 1.00 87.56 189 ASP A C 1
ATOM 1560 O O . ASP A 1 189 ? 0.791 -12.000 -21.363 1.00 87.56 189 ASP A O 1
ATOM 1564 N N . SER A 1 190 ? 2.077 -12.707 -19.658 1.00 85.56 190 SER A N 1
ATOM 1565 C CA . SER A 1 190 ? 1.244 -13.824 -19.209 1.00 85.56 190 SER A CA 1
ATOM 1566 C C . SER A 1 190 ? 0.997 -13.777 -17.701 1.00 85.56 190 SER A C 1
ATOM 1568 O O . SER A 1 190 ? 0.286 -14.629 -17.171 1.00 85.56 190 SER A O 1
ATOM 1570 N N . THR A 1 191 ? 1.567 -12.787 -17.006 1.00 88.50 191 THR A N 1
ATOM 1571 C CA . THR A 1 191 ? 1.460 -12.636 -15.552 1.00 88.50 191 THR A CA 1
ATOM 1572 C C . THR A 1 191 ? 0.238 -11.809 -15.159 1.00 88.50 191 THR A C 1
ATOM 1574 O O . THR A 1 191 ? -0.261 -11.959 -14.046 1.00 88.50 191 THR A O 1
ATOM 1577 N N . GLY A 1 192 ? -0.274 -10.978 -16.076 1.00 88.81 192 GLY A N 1
ATOM 1578 C CA . GLY A 1 192 ? -1.383 -10.053 -15.830 1.00 88.81 192 GLY A CA 1
ATOM 1579 C C . GLY A 1 192 ? -0.923 -8.673 -15.352 1.00 88.81 192 GLY A C 1
ATOM 1580 O O . GLY A 1 192 ? -1.755 -7.803 -15.089 1.00 88.81 192 GLY A O 1
ATOM 1581 N N . GLU A 1 193 ? 0.391 -8.438 -15.276 1.00 92.62 193 GLU A N 1
ATOM 1582 C CA . GLU A 1 193 ? 0.969 -7.162 -14.847 1.00 92.62 193 GLU A CA 1
ATOM 1583 C C . GLU A 1 193 ? 0.560 -6.001 -15.748 1.00 92.62 193 GLU A C 1
ATOM 1585 O O . GLU A 1 193 ? 0.451 -4.866 -15.282 1.00 92.62 193 GLU A O 1
ATOM 1590 N N . LYS A 1 194 ? 0.278 -6.270 -17.027 1.00 92.19 194 LYS A N 1
ATOM 1591 C CA . LYS A 1 194 ? -0.212 -5.246 -17.945 1.00 92.19 194 LYS A CA 1
ATOM 1592 C C . LYS A 1 194 ? -1.480 -4.576 -17.411 1.00 92.19 194 LYS A C 1
ATOM 1594 O O . LYS A 1 194 ? -1.547 -3.349 -17.400 1.00 92.19 194 LYS A O 1
ATOM 1599 N N . LEU A 1 195 ? -2.424 -5.358 -16.883 1.00 91.56 195 LEU A N 1
ATOM 1600 C CA . LEU A 1 195 ? -3.666 -4.835 -16.310 1.00 91.56 195 LEU A CA 1
ATOM 1601 C C . LEU A 1 195 ? -3.406 -4.032 -15.024 1.00 91.56 195 LEU A C 1
ATOM 1603 O O . LEU A 1 195 ? -4.054 -3.014 -14.785 1.00 91.56 195 LEU A O 1
ATOM 1607 N N . VAL A 1 196 ? -2.426 -4.448 -14.209 1.00 94.50 196 VAL A N 1
ATOM 1608 C CA . VAL A 1 196 ? -1.995 -3.685 -13.024 1.00 94.50 196 VAL A CA 1
ATOM 1609 C C . VAL A 1 196 ? -1.491 -2.303 -13.437 1.00 94.50 196 VAL A C 1
ATOM 1611 O O . VAL A 1 196 ? -1.878 -1.309 -12.820 1.00 94.50 196 VAL A O 1
ATOM 1614 N N . PHE A 1 197 ? -0.655 -2.213 -14.477 1.00 94.56 197 PHE A N 1
ATOM 1615 C CA . PHE A 1 197 ? -0.120 -0.927 -14.927 1.00 94.56 197 PHE A CA 1
ATOM 1616 C C . PHE A 1 197 ? -1.155 -0.055 -15.623 1.00 94.56 197 PHE A C 1
ATOM 1618 O O . PHE A 1 197 ? -1.148 1.144 -15.371 1.00 94.56 197 PHE A O 1
ATOM 1625 N N . GLU A 1 198 ? -2.042 -0.625 -16.440 1.00 92.44 198 GLU A N 1
ATOM 1626 C CA . GLU A 1 198 ? -3.147 0.113 -17.067 1.00 92.44 198 GLU A CA 1
ATOM 1627 C C . GLU A 1 198 ? -4.023 0.770 -15.989 1.00 92.44 198 GLU A C 1
ATOM 1629 O O . GLU A 1 198 ? -4.146 1.999 -15.950 1.00 92.44 198 GLU A O 1
ATOM 1634 N N . ASN A 1 199 ? -4.485 -0.019 -15.012 1.00 93.12 199 ASN A N 1
ATOM 1635 C CA . ASN A 1 199 ? -5.250 0.496 -13.875 1.00 93.12 199 ASN A CA 1
ATOM 1636 C C . ASN A 1 199 ? -4.459 1.538 -13.079 1.00 93.12 199 ASN A C 1
ATOM 1638 O O . ASN A 1 199 ? -4.990 2.589 -12.722 1.00 93.12 199 ASN A O 1
ATOM 1642 N N . PHE A 1 200 ? -3.177 1.284 -12.806 1.00 96.06 200 PHE A N 1
ATOM 1643 C CA . PHE A 1 200 ? -2.324 2.244 -12.110 1.00 96.06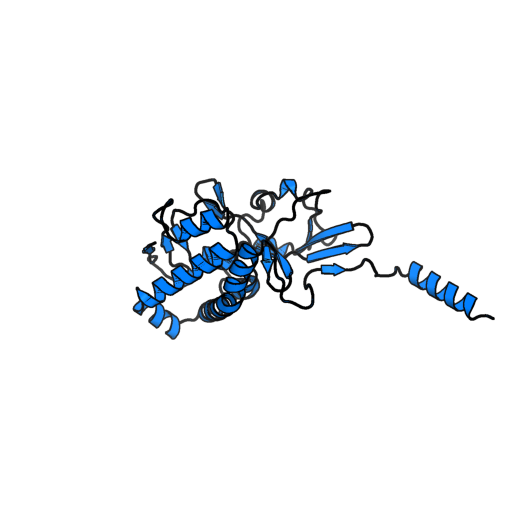 200 PHE A CA 1
ATOM 1644 C C . PHE A 1 200 ? -2.214 3.576 -12.868 1.00 96.06 200 PHE A C 1
ATOM 1646 O O . PHE A 1 200 ? -2.312 4.640 -12.251 1.00 96.06 200 PHE A O 1
ATOM 1653 N N . THR A 1 201 ? -2.033 3.550 -14.191 1.00 93.88 201 THR A N 1
ATOM 1654 C CA . THR A 1 201 ? -1.928 4.771 -14.999 1.00 93.88 201 THR A CA 1
ATOM 1655 C C . THR A 1 201 ? -3.225 5.568 -15.024 1.00 93.88 201 THR A C 1
ATOM 1657 O O . THR A 1 201 ? -3.173 6.793 -14.895 1.00 93.88 201 THR A O 1
ATOM 1660 N N . ASP A 1 202 ? -4.377 4.902 -15.081 1.00 92.31 202 ASP A N 1
ATOM 1661 C CA . ASP A 1 202 ? -5.684 5.562 -15.004 1.00 92.31 202 ASP A CA 1
ATOM 1662 C C . ASP A 1 202 ? -5.906 6.196 -13.625 1.00 92.31 202 ASP A C 1
ATOM 1664 O O . ASP A 1 202 ? -6.330 7.349 -13.505 1.00 92.31 202 ASP A O 1
ATOM 1668 N N . LEU A 1 203 ? -5.521 5.489 -12.558 1.00 91.75 203 LEU A N 1
ATOM 1669 C CA . LEU A 1 203 ? -5.555 6.010 -11.192 1.00 91.75 203 LEU A CA 1
ATOM 1670 C C . LEU A 1 203 ? -4.674 7.252 -11.027 1.00 91.75 203 LEU A C 1
ATOM 1672 O O . LEU A 1 203 ? -5.086 8.208 -10.366 1.00 91.75 203 LEU A O 1
ATOM 1676 N N . CYS A 1 204 ? -3.487 7.276 -11.642 1.00 93.12 204 CYS A N 1
ATOM 1677 C CA . CYS A 1 204 ? -2.580 8.424 -11.586 1.00 93.12 204 CYS A CA 1
ATOM 1678 C C . CYS A 1 204 ? -3.233 9.707 -12.105 1.00 93.12 204 CYS A C 1
ATOM 1680 O O . CYS A 1 204 ? -3.073 10.759 -11.482 1.00 93.12 204 CYS A O 1
ATOM 1682 N N . GLN A 1 205 ? -3.985 9.620 -13.209 1.00 89.31 205 GLN A N 1
ATOM 1683 C CA . GLN A 1 205 ? -4.655 10.774 -13.817 1.00 89.31 205 GLN A CA 1
ATOM 1684 C C . GLN A 1 205 ? -5.654 11.428 -12.855 1.00 89.31 205 GLN A C 1
ATOM 1686 O O . GLN A 1 205 ? -5.833 12.644 -12.882 1.00 89.31 205 GLN A O 1
ATOM 1691 N N . ARG A 1 206 ? -6.270 10.637 -11.969 1.00 85.25 206 ARG A N 1
ATOM 1692 C CA . ARG A 1 206 ? -7.245 11.121 -10.987 1.00 85.25 206 ARG A CA 1
ATOM 1693 C C . ARG A 1 206 ? -6.612 11.514 -9.653 1.00 85.25 206 ARG A C 1
ATOM 1695 O O . ARG A 1 206 ? -6.968 12.541 -9.082 1.00 85.25 206 ARG A O 1
ATOM 1702 N N . LEU A 1 207 ? -5.719 10.686 -9.114 1.00 89.12 207 LEU A N 1
ATOM 1703 C CA . LEU A 1 207 ? -5.269 10.802 -7.724 1.00 89.12 207 LEU A CA 1
ATOM 1704 C C . LEU A 1 207 ? -4.110 11.774 -7.538 1.00 89.12 207 LEU A C 1
ATOM 1706 O O . LEU A 1 207 ? -4.078 12.477 -6.531 1.00 89.12 207 LEU A O 1
ATOM 1710 N N . ILE A 1 208 ? -3.190 11.877 -8.499 1.00 88.81 208 ILE A N 1
ATOM 1711 C CA . ILE A 1 208 ? -2.041 12.783 -8.371 1.00 88.81 208 ILE A CA 1
ATOM 1712 C C . ILE A 1 208 ? -2.477 14.253 -8.301 1.00 88.81 208 ILE A C 1
ATOM 1714 O O . ILE A 1 208 ? -2.025 14.940 -7.379 1.00 88.81 208 ILE A O 1
ATOM 1718 N N . PRO A 1 209 ? -3.380 14.746 -9.177 1.00 87.25 209 PRO A N 1
ATOM 1719 C CA . PRO A 1 209 ? -3.908 16.101 -9.041 1.00 87.25 209 PRO A CA 1
ATOM 1720 C C . PRO A 1 209 ? -4.577 16.324 -7.683 1.00 87.25 209 PRO A C 1
ATOM 1722 O O . PRO A 1 209 ? -4.338 17.345 -7.043 1.00 87.25 209 PRO A O 1
ATOM 1725 N N . ASN A 1 210 ? -5.336 15.339 -7.191 1.00 85.69 210 ASN A N 1
ATOM 1726 C CA . ASN A 1 210 ? -5.991 15.426 -5.887 1.00 85.69 210 ASN A CA 1
ATOM 1727 C C . ASN A 1 210 ? -4.985 15.501 -4.733 1.00 85.69 210 ASN A C 1
ATOM 1729 O O . ASN A 1 210 ? -5.178 16.296 -3.821 1.00 85.69 210 ASN A O 1
ATOM 1733 N N . TYR A 1 211 ? -3.885 14.742 -4.765 1.00 85.81 211 TYR A N 1
ATOM 1734 C CA . TYR A 1 211 ? -2.842 14.855 -3.741 1.00 85.81 211 TYR A CA 1
ATOM 1735 C C . TYR A 1 211 ? -2.170 16.230 -3.744 1.00 85.81 211 TYR A C 1
ATOM 1737 O O . TYR A 1 211 ? -1.902 16.781 -2.674 1.00 85.81 211 TYR A O 1
ATOM 1745 N N . ALA A 1 212 ? -1.919 16.799 -4.927 1.00 84.12 212 ALA A N 1
ATOM 1746 C CA . ALA A 1 212 ? -1.372 18.146 -5.049 1.00 84.12 212 ALA A CA 1
ATOM 1747 C C . ALA A 1 212 ? -2.345 19.194 -4.488 1.00 84.12 212 ALA A C 1
ATOM 1749 O O . ALA A 1 212 ? -1.949 20.006 -3.652 1.00 84.12 212 ALA A O 1
ATOM 1750 N N . LEU A 1 213 ? -3.624 19.125 -4.874 1.00 84.62 213 LEU A N 1
ATOM 1751 C CA . LEU A 1 213 ? -4.679 19.999 -4.353 1.00 84.62 213 LEU A CA 1
ATOM 1752 C C . LEU A 1 213 ? -4.807 19.883 -2.833 1.00 84.62 213 LEU A C 1
ATOM 1754 O O . LEU A 1 213 ? -4.800 20.899 -2.143 1.00 84.62 213 LEU A O 1
ATOM 1758 N N . ASN A 1 214 ? -4.833 18.661 -2.300 1.00 84.25 214 ASN A N 1
ATOM 1759 C CA . ASN A 1 214 ? -4.950 18.431 -0.863 1.00 84.25 214 ASN A CA 1
ATOM 1760 C C . ASN A 1 214 ? -3.776 19.035 -0.084 1.00 84.25 214 ASN A C 1
ATOM 1762 O O . ASN A 1 214 ? -3.969 19.592 0.996 1.00 84.25 214 ASN A O 1
ATOM 1766 N N . LYS A 1 215 ? -2.556 18.964 -0.636 1.00 82.31 215 LYS A N 1
ATOM 1767 C CA . LYS A 1 215 ? -1.373 19.585 -0.026 1.00 82.31 215 LYS A CA 1
ATOM 1768 C C . LYS A 1 215 ? -1.438 21.113 -0.086 1.00 82.31 215 LYS A C 1
ATOM 1770 O O . LYS A 1 215 ? -1.101 21.752 0.904 1.00 82.31 215 LYS A O 1
ATOM 1775 N N . ILE A 1 216 ? -1.886 21.691 -1.205 1.00 85.06 216 ILE A N 1
ATOM 1776 C CA . ILE A 1 21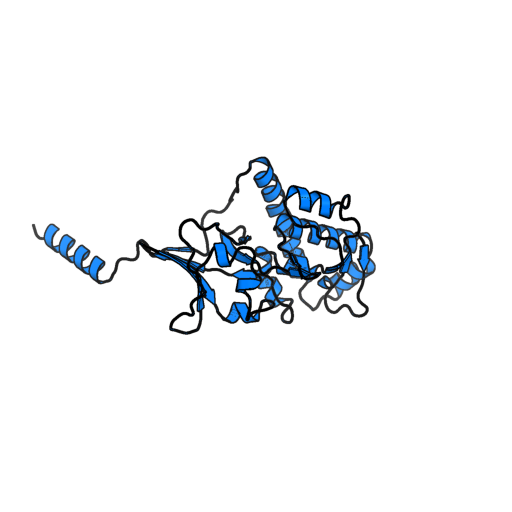6 ? -2.033 23.148 -1.374 1.00 85.06 216 ILE A CA 1
ATOM 1777 C C . ILE A 1 216 ? -3.094 23.703 -0.416 1.00 85.06 216 ILE A C 1
ATOM 1779 O O . ILE A 1 216 ? -2.852 24.693 0.268 1.00 85.06 216 ILE A O 1
ATOM 1783 N N . HIS A 1 217 ? -4.251 23.047 -0.331 1.00 84.19 217 HIS A N 1
ATOM 1784 C CA . HIS A 1 217 ? -5.369 23.490 0.502 1.00 84.19 217 HIS A CA 1
ATOM 1785 C C . HIS A 1 217 ? -5.290 23.004 1.952 1.00 84.19 217 HIS A C 1
ATOM 1787 O O . HIS A 1 217 ? -6.153 23.360 2.748 1.00 84.19 217 HIS A O 1
ATOM 1793 N N . SER A 1 218 ? -4.293 22.185 2.304 1.00 78.81 218 SER A N 1
ATOM 1794 C CA . SE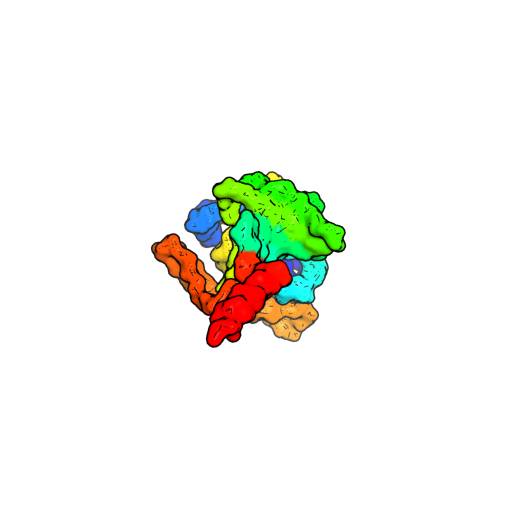R A 1 218 ? -4.175 21.532 3.619 1.00 78.81 218 SER A CA 1
ATOM 1795 C C . SER A 1 218 ? -5.460 20.813 4.064 1.00 78.81 218 SER A C 1
ATOM 1797 O O . SER A 1 218 ? -5.750 20.707 5.254 1.00 78.81 218 SER A O 1
ATOM 1799 N N . THR A 1 219 ? -6.250 20.325 3.105 1.00 75.50 219 THR A N 1
ATOM 1800 C CA . THR A 1 219 ? -7.523 19.631 3.337 1.00 75.50 219 THR A CA 1
ATOM 1801 C C . THR A 1 219 ? -7.599 18.386 2.467 1.00 75.50 219 THR A C 1
ATOM 1803 O O . THR A 1 219 ? -7.086 18.361 1.356 1.00 75.50 219 THR A O 1
ATOM 1806 N N . ASN A 1 220 ? -8.228 17.322 2.967 1.00 68.62 220 ASN A N 1
ATOM 1807 C CA . ASN A 1 220 ? -8.442 16.111 2.180 1.00 68.62 220 ASN A CA 1
ATOM 1808 C C . ASN A 1 220 ? -9.751 16.233 1.397 1.00 68.62 220 ASN A C 1
ATOM 1810 O O . ASN A 1 220 ? -10.819 15.919 1.925 1.00 68.62 220 ASN A O 1
ATOM 1814 N N . HIS A 1 221 ? -9.679 16.663 0.139 1.00 66.38 221 HIS A N 1
ATOM 1815 C CA . HIS A 1 221 ? -10.836 16.667 -0.746 1.00 66.38 221 HIS A CA 1
ATOM 1816 C C . HIS A 1 221 ? -11.218 15.223 -1.106 1.00 66.38 221 HIS A C 1
ATOM 1818 O O . HIS A 1 221 ? -10.486 14.517 -1.803 1.00 66.38 221 HIS A O 1
ATOM 1824 N N . GLN A 1 222 ? -12.364 14.764 -0.598 1.00 61.16 222 GLN A N 1
ATOM 1825 C CA . GLN A 1 222 ? -12.965 13.478 -0.954 1.00 61.16 222 GLN A CA 1
ATOM 1826 C C . GLN A 1 222 ? -14.067 13.715 -1.990 1.00 61.16 222 GLN A C 1
ATOM 1828 O O . GLN A 1 222 ? -15.094 14.311 -1.686 1.00 61.16 222 GLN A O 1
ATOM 1833 N N . PHE A 1 223 ? -13.851 13.247 -3.220 1.00 55.59 223 PHE A N 1
ATOM 1834 C CA . PHE A 1 223 ? -14.792 13.400 -4.337 1.00 55.59 223 PHE A CA 1
ATOM 1835 C C . PHE A 1 223 ? -15.665 12.147 -4.529 1.00 55.59 223 PHE A C 1
ATOM 1837 O O . PHE A 1 223 ? -15.756 11.614 -5.638 1.00 55.59 223 PHE A O 1
ATOM 1844 N N . THR A 1 224 ? -16.250 11.614 -3.451 1.00 51.06 224 THR A N 1
ATOM 1845 C CA . THR A 1 224 ? -17.123 10.426 -3.502 1.00 51.06 224 THR A CA 1
ATOM 1846 C C . THR A 1 224 ? -18.377 10.602 -2.644 1.00 51.06 224 THR A C 1
ATOM 1848 O O . THR A 1 224 ? -18.353 11.275 -1.619 1.00 51.06 224 THR A O 1
ATOM 1851 N N . ASN A 1 225 ? -19.483 9.982 -3.077 1.00 40.12 225 ASN A N 1
ATOM 1852 C CA . ASN A 1 225 ? -20.812 10.146 -2.472 1.00 40.12 225 ASN A CA 1
ATOM 1853 C C . ASN A 1 225 ? -21.158 9.142 -1.354 1.00 40.12 225 ASN A C 1
ATOM 1855 O O . ASN A 1 225 ? -22.259 9.204 -0.820 1.00 40.12 225 ASN A O 1
ATOM 1859 N N . SER A 1 226 ? -20.268 8.234 -0.944 1.00 42.69 226 SER A N 1
ATOM 1860 C CA . SER A 1 226 ? -20.562 7.308 0.167 1.00 42.69 226 SER A CA 1
ATOM 1861 C C . SER A 1 226 ? -19.325 6.525 0.608 1.00 42.69 226 SER A C 1
ATOM 1863 O O . SER A 1 226 ? -18.622 5.963 -0.228 1.00 42.69 226 SER A O 1
ATOM 1865 N N . ARG A 1 227 ? -19.093 6.447 1.926 1.00 47.31 227 ARG A N 1
ATOM 1866 C CA . ARG A 1 227 ? -18.004 5.676 2.550 1.00 47.31 227 ARG A CA 1
ATOM 1867 C C . ARG A 1 227 ? -18.296 4.173 2.459 1.00 47.31 227 ARG A C 1
ATOM 1869 O O . ARG A 1 227 ? -19.166 3.689 3.179 1.00 47.31 227 ARG A O 1
ATOM 1876 N N . GLN A 1 228 ? -17.562 3.421 1.640 1.00 54.28 228 GLN A N 1
ATOM 1877 C CA . GLN A 1 228 ? -17.537 1.957 1.758 1.00 54.28 228 GLN A CA 1
ATOM 1878 C C . GLN A 1 228 ? -16.440 1.542 2.745 1.00 54.28 228 GLN A C 1
ATOM 1880 O O . GLN A 1 228 ? -15.320 2.040 2.691 1.00 54.28 228 GLN A O 1
ATOM 1885 N N . GLY A 1 229 ? -16.807 0.674 3.693 1.00 54.00 229 GLY A N 1
ATOM 1886 C CA . GLY A 1 229 ? -15.933 0.186 4.769 1.00 54.00 229 GLY A CA 1
ATOM 1887 C C . GLY A 1 229 ? -16.424 0.501 6.186 1.00 54.00 229 GLY A C 1
ATOM 1888 O O . GLY A 1 229 ? -15.919 -0.088 7.141 1.00 54.00 229 GLY A O 1
ATOM 1889 N N . ILE A 1 230 ? -17.429 1.375 6.341 1.00 59.09 230 ILE A N 1
ATOM 1890 C CA . ILE A 1 230 ? -18.080 1.642 7.632 1.00 59.09 230 ILE A CA 1
ATOM 1891 C C . ILE A 1 230 ? -19.380 0.845 7.715 1.00 59.09 230 ILE A C 1
ATOM 1893 O O . ILE A 1 230 ? -20.312 1.088 6.952 1.00 59.09 230 ILE A O 1
ATOM 1897 N N . ARG A 1 231 ? -19.456 -0.089 8.664 1.00 62.56 231 ARG A N 1
ATOM 1898 C CA . ARG A 1 231 ? -20.715 -0.719 9.068 1.00 62.56 231 ARG A CA 1
ATOM 1899 C C . ARG A 1 231 ? -21.287 0.065 10.237 1.00 62.56 231 ARG A C 1
ATOM 1901 O O . ARG A 1 231 ? -20.746 0.004 11.344 1.00 62.56 231 ARG A O 1
ATOM 1908 N N . ASP A 1 232 ? -22.337 0.824 9.966 1.00 57.28 232 ASP A N 1
ATOM 1909 C CA . ASP A 1 232 ? -23.009 1.632 10.972 1.00 57.28 232 ASP A CA 1
ATOM 1910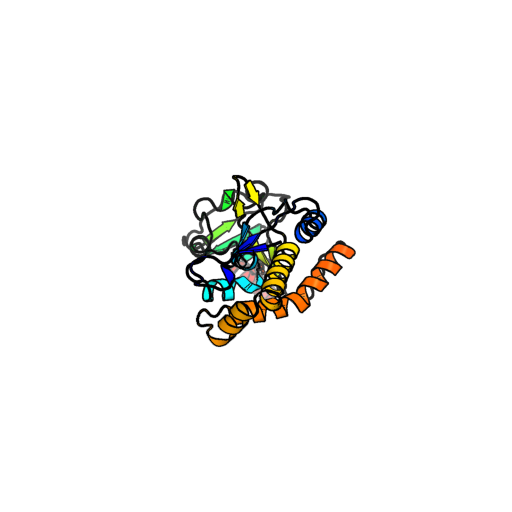 C C . ASP A 1 232 ? -24.194 0.870 11.573 1.00 57.28 232 ASP A C 1
ATOM 1912 O O . ASP A 1 232 ? -25.174 0.570 10.894 1.00 57.28 232 ASP A O 1
ATOM 1916 N N . PHE A 1 233 ? -24.073 0.526 12.853 1.00 60.41 233 PHE A N 1
ATOM 1917 C CA . PHE A 1 233 ? -25.116 -0.110 13.653 1.00 60.41 233 PHE A CA 1
ATOM 1918 C C . PHE A 1 233 ? -25.643 0.831 14.744 1.00 60.41 233 PHE A C 1
ATOM 1920 O O . PHE A 1 233 ? -26.329 0.383 15.660 1.00 60.41 233 PHE A O 1
ATOM 1927 N N . GLN A 1 234 ? -25.343 2.134 14.694 1.00 60.06 234 GLN A N 1
ATOM 1928 C CA . GLN A 1 234 ? -25.855 3.094 15.682 1.00 60.06 234 GLN A CA 1
ATOM 1929 C C . GLN A 1 234 ? -27.393 3.146 15.681 1.00 60.06 234 GLN A C 1
ATOM 1931 O O . GLN A 1 234 ? -28.016 3.325 16.731 1.00 60.06 234 GLN A O 1
ATOM 1936 N N . HIS A 1 235 ? -28.002 2.875 14.523 1.00 56.03 235 HIS A N 1
ATOM 1937 C CA . HIS A 1 235 ? -29.451 2.839 14.332 1.00 56.03 235 HIS A CA 1
ATOM 1938 C C . HIS A 1 235 ? -30.058 1.428 14.267 1.00 56.03 235 HIS A C 1
ATOM 1940 O O . HIS A 1 235 ? -31.266 1.316 14.075 1.00 56.03 235 HIS A O 1
ATOM 1946 N N . SER A 1 236 ? -29.285 0.343 14.436 1.00 53.56 236 SER A N 1
ATOM 1947 C CA . SER A 1 236 ? -29.879 -1.001 14.455 1.00 53.56 236 SER A CA 1
ATOM 1948 C C . SER A 1 236 ? -30.659 -1.188 15.759 1.00 53.56 236 SER A C 1
ATOM 1950 O O . SER A 1 236 ? -30.060 -1.410 16.815 1.00 53.56 236 SER A O 1
ATOM 1952 N N . LEU A 1 237 ? -31.982 -1.042 15.684 1.00 55.69 237 LEU A N 1
ATOM 1953 C CA . LEU A 1 237 ? -32.911 -1.278 16.787 1.00 55.69 237 LEU A CA 1
ATOM 1954 C C . LEU A 1 237 ? -32.754 -2.721 17.282 1.00 55.69 237 LEU A C 1
ATOM 1956 O O . LEU A 1 237 ? -32.711 -3.657 16.479 1.00 55.69 237 LEU A O 1
ATOM 1960 N N . ARG A 1 238 ? -32.642 -2.917 18.600 1.00 55.75 238 ARG A N 1
ATOM 1961 C CA . ARG A 1 238 ? -32.719 -4.267 19.177 1.00 55.75 238 ARG A CA 1
ATOM 1962 C C . ARG A 1 238 ? -34.136 -4.801 18.973 1.00 55.75 238 ARG A C 1
ATOM 1964 O O . ARG A 1 238 ? -35.087 -4.034 18.910 1.00 55.75 238 ARG A O 1
ATOM 1971 N N . GLU A 1 239 ? -34.301 -6.119 18.936 1.00 56.06 239 GLU A N 1
ATOM 1972 C CA . GLU A 1 239 ? -35.629 -6.750 18.857 1.00 56.06 239 GLU A CA 1
ATOM 1973 C C . GLU A 1 239 ? -36.554 -6.309 20.015 1.00 56.06 239 GLU A C 1
ATOM 1975 O O . GLU A 1 239 ? -37.770 -6.250 19.863 1.00 56.06 239 GLU A O 1
ATOM 1980 N N . LEU A 1 240 ? -35.958 -5.946 21.160 1.00 56.94 240 LEU A N 1
ATOM 1981 C CA . LEU A 1 240 ? -36.627 -5.311 22.300 1.00 56.94 240 LEU A CA 1
ATOM 1982 C C . LEU A 1 240 ? -37.078 -3.876 21.987 1.00 56.94 240 LEU A C 1
ATOM 1984 O O . LEU A 1 240 ? -38.250 -3.577 22.184 1.00 56.94 240 LEU A O 1
ATOM 1988 N N . ASP A 1 241 ? -36.199 -3.041 21.421 1.00 61.19 241 ASP A N 1
ATOM 1989 C CA . ASP A 1 241 ? -36.517 -1.661 21.019 1.00 61.19 241 ASP A CA 1
ATOM 1990 C C . ASP A 1 241 ? -37.646 -1.632 19.967 1.00 61.19 241 ASP A C 1
ATOM 1992 O O . ASP A 1 241 ? -38.511 -0.765 20.000 1.00 61.19 241 ASP A O 1
ATOM 1996 N N . VAL A 1 242 ? -37.677 -2.607 19.045 1.00 64.62 242 VAL A N 1
ATOM 1997 C CA . VAL A 1 242 ? -38.767 -2.764 18.060 1.00 64.62 242 VAL A CA 1
ATOM 1998 C C . VAL A 1 242 ? -40.079 -3.163 18.741 1.00 64.62 242 VAL A C 1
ATOM 2000 O O . VAL A 1 242 ? -41.138 -2.669 18.365 1.00 64.62 242 VAL A O 1
ATOM 2003 N N . LYS A 1 243 ? -40.031 -4.045 19.746 1.00 66.25 243 LYS A N 1
ATOM 2004 C CA . LYS A 1 243 ? -41.225 -4.459 20.499 1.00 66.25 243 LYS A CA 1
ATOM 2005 C C . LYS A 1 243 ? -41.802 -3.322 21.338 1.00 66.25 243 LYS A C 1
ATOM 2007 O O . LYS A 1 243 ? -43.022 -3.222 21.403 1.00 66.25 243 LYS A O 1
ATOM 2012 N N . GLU A 1 244 ? -40.964 -2.486 21.946 1.00 70.12 244 GLU A N 1
ATOM 2013 C CA . GLU A 1 244 ? -41.415 -1.290 22.673 1.00 70.12 244 GLU A CA 1
ATOM 2014 C C . GLU A 1 244 ? -42.048 -0.267 21.727 1.00 70.12 244 GLU A C 1
ATOM 2016 O O . GLU A 1 244 ? -43.183 0.127 21.965 1.00 70.12 244 GLU A O 1
ATOM 2021 N N . LEU A 1 245 ? -41.412 0.037 20.590 1.00 70.94 245 LEU A N 1
ATOM 2022 C CA . LEU A 1 245 ? -41.972 0.928 19.562 1.00 70.94 245 LEU A CA 1
ATOM 2023 C C . LEU A 1 245 ? -43.320 0.442 19.011 1.00 70.94 245 LEU A C 1
ATOM 2025 O O . LEU A 1 245 ? -44.239 1.232 18.814 1.00 70.94 245 LEU A O 1
ATOM 2029 N N . ILE A 1 246 ? -43.461 -0.865 18.764 1.00 70.69 246 ILE A N 1
ATOM 2030 C CA . ILE A 1 246 ? -44.734 -1.454 18.322 1.00 70.69 246 ILE A CA 1
ATOM 2031 C C . ILE A 1 246 ? -45.796 -1.335 19.420 1.00 70.69 246 ILE A C 1
ATOM 2033 O O . ILE A 1 246 ? -46.970 -1.138 19.118 1.00 70.69 246 ILE A O 1
ATOM 2037 N N . LYS A 1 247 ? -45.404 -1.467 20.689 1.00 77.12 247 LYS A N 1
ATOM 2038 C CA . LYS A 1 247 ? -46.326 -1.389 21.820 1.00 77.12 247 LYS A CA 1
ATOM 2039 C C . LYS A 1 247 ? -46.807 0.043 22.055 1.00 77.12 247 LYS A C 1
ATOM 2041 O O . LYS A 1 247 ? -48.011 0.229 22.179 1.00 77.12 247 LYS A O 1
ATOM 2046 N N . GLU A 1 248 ? -45.907 1.024 22.004 1.00 77.62 248 GLU A N 1
ATOM 2047 C CA . GLU A 1 248 ? -46.245 2.454 22.038 1.00 77.62 248 GLU A CA 1
ATOM 2048 C C . GLU A 1 248 ? -47.188 2.821 20.883 1.00 77.62 248 GLU A C 1
ATOM 2050 O O . GLU A 1 248 ? -48.250 3.392 21.109 1.00 77.62 248 GLU A O 1
ATOM 2055 N N . TYR A 1 249 ? -46.891 2.372 19.658 1.00 74.75 249 TYR A N 1
ATOM 2056 C CA . TYR A 1 249 ? -47.748 2.624 18.495 1.00 74.75 249 TYR A CA 1
ATOM 2057 C C . TYR A 1 249 ? -49.146 1.987 18.614 1.00 74.75 249 TYR A C 1
ATOM 2059 O O . TYR A 1 249 ? -50.136 2.551 18.151 1.00 74.75 249 TYR A O 1
ATOM 2067 N N . LEU A 1 250 ? -49.258 0.799 19.216 1.00 76.88 250 LEU A N 1
ATOM 2068 C CA . LEU A 1 250 ? -50.547 0.133 19.446 1.00 76.88 250 LEU A CA 1
ATOM 2069 C C . LEU A 1 250 ? -51.349 0.756 20.597 1.00 76.88 250 LEU A C 1
ATOM 2071 O O . LEU A 1 250 ? -52.570 0.608 20.619 1.00 76.88 250 LEU A O 1
ATOM 2075 N N . GLU A 1 251 ? -50.683 1.401 21.552 1.00 76.81 251 GLU A N 1
ATOM 2076 C CA . GLU A 1 251 ? -51.320 2.134 22.648 1.00 76.81 251 GLU A CA 1
ATOM 2077 C C . GLU A 1 251 ? -51.809 3.515 22.181 1.00 76.81 251 GLU A C 1
ATOM 2079 O O . GLU A 1 251 ? -52.928 3.890 22.514 1.00 76.81 251 GLU A O 1
ATOM 2084 N N . GLU A 1 252 ? -51.053 4.210 21.325 1.00 71.12 252 GLU A N 1
ATOM 2085 C CA . GLU A 1 252 ? -51.457 5.495 20.728 1.00 71.12 252 GLU A CA 1
ATOM 2086 C C . GLU A 1 252 ? -52.603 5.372 19.709 1.00 71.12 252 GLU A C 1
ATOM 2088 O O . GLU A 1 252 ? -53.420 6.278 19.593 1.00 71.12 252 GLU A O 1
ATOM 2093 N N . ASN A 1 253 ? -52.708 4.252 18.983 1.00 59.31 253 ASN A N 1
ATOM 2094 C CA . ASN A 1 253 ? -53.773 4.019 17.989 1.00 59.31 253 ASN A CA 1
ATOM 2095 C C . ASN A 1 253 ? -54.970 3.221 18.546 1.00 59.31 253 ASN A C 1
ATOM 2097 O O . ASN A 1 253 ? -55.706 2.584 17.786 1.00 59.31 253 ASN A O 1
ATOM 2101 N N . ARG A 1 254 ? -55.128 3.183 19.874 1.00 56.50 254 ARG A N 1
ATOM 2102 C CA . ARG A 1 254 ? -56.256 2.535 20.567 1.00 56.50 254 ARG A CA 1
ATOM 2103 C C . ARG A 1 254 ? -57.339 3.510 21.047 1.00 56.50 254 ARG A C 1
ATOM 2105 O O . ARG A 1 254 ? -58.321 3.036 21.622 1.00 56.50 254 ARG A O 1
ATOM 2112 N N . GLU A 1 255 ? -57.180 4.807 20.791 1.00 46.12 255 GLU A N 1
ATOM 2113 C CA . GLU A 1 255 ? -58.243 5.827 20.863 1.00 46.12 255 GLU A CA 1
ATOM 2114 C C . GLU A 1 255 ? -58.904 6.032 19.492 1.00 46.12 255 GLU A C 1
ATOM 2116 O O . GLU A 1 255 ? -60.143 6.213 19.468 1.00 46.12 255 GLU A O 1
#

pLDDT: mean 84.17, std 12.15, range [40.12, 96.38]